Protein AF-A0AAE3UET5-F1 (afdb_monomer_lite)

Foldseek 3Di:
DPLAFAEDALLRVVVPDDFFKKWKKFFCDDPVNVVVLVVLVVLLVVLVVCVVVVHDDDPVSVVSNVVSCCLNPVDQDQADPVRDGNPGMDTLDMGGPVPVLVVLLSVLSNPDQDDFQDDPDDARFGMKMFGHHPVRDTPFMWTARLVRGWIARDDRYTYTDHPSSSVSVLVSCVVSPHPDPDPPVVVVVVVVVVVVVVVVVPDDDD

Sequence (206 aa):
MPSSILYKDAPDYIESLDFDYIETYSFQRGEEYEKNQKLFQTEYDLVKSRKGQGEILTTHDENRFKKLHELLYYKDYLLNDAGQFHPSSKRINFFINGDPVIDKIRLILQTEVVETPRWLCKPEYRDAMVFYDKSGKVISVLNVCLSCEYMATDRFHQIRGDRRTYYLLKKFFIEIGHEVEDPEYFILEEMERMKKSMHMK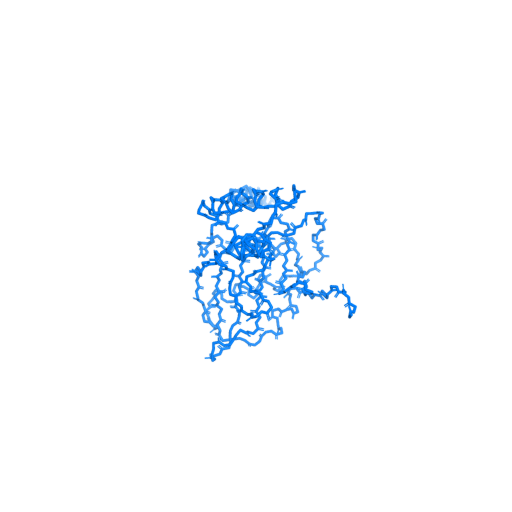NTKPV

Organism: NCBI:txid3048010

Radius of gyration: 21.25 Å; chains: 1; bounding box: 70×45×59 Å

pLDDT: mean 87.33, std 13.75, range [40.5, 98.69]

Structure (mmCIF, N/CA/C/O backbone):
data_AF-A0AAE3UET5-F1
#
_entry.id   AF-A0AAE3UET5-F1
#
loop_
_atom_site.group_PDB
_atom_site.id
_atom_site.type_symbol
_atom_site.label_atom_id
_atom_site.label_alt_id
_atom_site.label_comp_id
_atom_site.label_asym_id
_atom_site.label_entity_id
_atom_site.label_seq_id
_atom_site.pdbx_PDB_ins_code
_atom_site.Cartn_x
_atom_site.Cartn_y
_atom_site.Cartn_z
_atom_site.occupancy
_atom_site.B_iso_or_equiv
_atom_site.auth_seq_id
_atom_site.auth_comp_id
_atom_site.auth_asym_id
_atom_site.auth_atom_id
_atom_site.pdbx_PDB_model_num
ATOM 1 N N . MET A 1 1 ? -2.004 -23.529 -14.526 1.00 40.50 1 MET A N 1
ATOM 2 C CA . MET A 1 1 ? -2.643 -23.515 -13.190 1.00 40.50 1 MET A CA 1
ATOM 3 C C . MET A 1 1 ? -3.820 -22.563 -13.290 1.00 40.50 1 MET A C 1
ATOM 5 O O . MET A 1 1 ? -3.625 -21.539 -13.940 1.00 40.50 1 MET A O 1
ATOM 9 N N . PRO A 1 2 ? -5.024 -22.896 -12.800 1.00 45.44 2 PRO A N 1
ATOM 10 C CA . PRO A 1 2 ? -6.184 -22.048 -13.031 1.00 45.44 2 PRO A CA 1
ATOM 11 C C . PRO A 1 2 ? -5.919 -20.674 -12.414 1.00 45.44 2 PRO A C 1
ATOM 13 O O . PRO A 1 2 ? -5.661 -20.543 -11.224 1.00 45.44 2 PRO A O 1
ATOM 16 N N . SER A 1 3 ? -5.907 -19.664 -13.276 1.00 61.34 3 SER A N 1
ATOM 17 C CA . SER A 1 3 ? -5.642 -18.256 -12.992 1.00 61.34 3 SER A CA 1
ATOM 18 C C . SER A 1 3 ? -6.881 -17.572 -12.409 1.00 61.34 3 SER A C 1
ATOM 20 O O . SER A 1 3 ? -7.279 -16.502 -12.866 1.00 61.34 3 SER A O 1
ATOM 22 N N . SER A 1 4 ? -7.558 -18.238 -11.474 1.00 80.06 4 SER A N 1
ATOM 23 C CA . SER A 1 4 ? -8.758 -17.715 -10.832 1.00 80.06 4 SER A CA 1
ATOM 24 C C . SER A 1 4 ? -8.366 -16.844 -9.650 1.00 80.06 4 SER A C 1
ATOM 26 O O . SER A 1 4 ? -7.632 -17.284 -8.768 1.00 80.06 4 SER A O 1
ATOM 28 N N . ILE A 1 5 ? -8.879 -15.619 -9.638 1.00 83.38 5 ILE A N 1
ATOM 29 C CA . ILE A 1 5 ? -8.772 -14.716 -8.497 1.00 83.38 5 ILE A CA 1
ATOM 30 C C . ILE A 1 5 ? -9.578 -15.308 -7.336 1.00 83.38 5 ILE A C 1
ATOM 32 O O . ILE A 1 5 ? -10.744 -15.668 -7.505 1.00 83.38 5 ILE A O 1
ATOM 36 N N . LEU A 1 6 ? -8.947 -15.402 -6.170 1.00 92.38 6 LEU A N 1
ATOM 37 C CA . LEU A 1 6 ? -9.577 -15.749 -4.907 1.00 92.38 6 LEU A CA 1
ATOM 38 C C . LEU A 1 6 ? -10.020 -14.473 -4.200 1.00 92.38 6 LEU A C 1
ATOM 40 O O . LEU A 1 6 ? -9.293 -13.481 -4.163 1.00 92.38 6 LEU A O 1
ATOM 44 N N . TYR A 1 7 ? -11.222 -14.516 -3.639 1.00 92.50 7 TYR A N 1
ATOM 45 C CA . TYR A 1 7 ? -11.814 -13.402 -2.912 1.00 92.50 7 TYR A CA 1
ATOM 46 C C . TYR A 1 7 ? -12.007 -13.788 -1.455 1.00 92.50 7 TYR A C 1
ATOM 48 O O . TYR A 1 7 ? -12.471 -14.890 -1.161 1.00 92.50 7 TYR A O 1
ATOM 56 N N . LYS A 1 8 ? -11.683 -12.857 -0.564 1.00 95.94 8 LYS A N 1
ATOM 57 C CA . LYS A 1 8 ? -11.943 -12.959 0.868 1.00 95.94 8 LYS A CA 1
ATOM 58 C C . LYS A 1 8 ? -12.509 -11.637 1.368 1.00 95.94 8 LYS A C 1
ATOM 60 O O . LYS A 1 8 ? -12.055 -10.586 0.922 1.00 95.94 8 LYS A O 1
ATOM 65 N N . ASP A 1 9 ? -13.490 -11.665 2.257 1.00 97.50 9 ASP A N 1
ATOM 66 C CA . ASP A 1 9 ? -14.018 -10.428 2.833 1.00 97.50 9 ASP A CA 1
ATOM 67 C C . ASP A 1 9 ? -13.052 -9.878 3.885 1.00 97.50 9 ASP A C 1
ATOM 69 O O . ASP A 1 9 ? -12.321 -10.628 4.534 1.00 97.50 9 ASP A O 1
ATOM 73 N N . ALA A 1 10 ? -12.999 -8.553 4.018 1.00 97.62 10 ALA A N 1
ATOM 74 C CA . ALA A 1 10 ? -12.099 -7.883 4.951 1.00 97.62 10 ALA A CA 1
ATOM 75 C C . ALA A 1 10 ? -12.261 -8.365 6.411 1.00 97.62 10 ALA A C 1
ATOM 77 O O . ALA A 1 10 ? -11.219 -8.582 7.040 1.00 97.62 10 ALA A O 1
ATOM 78 N N . PRO A 1 11 ? -13.487 -8.626 6.927 1.00 98.00 11 PRO A N 1
ATOM 79 C CA . PRO A 1 11 ? -13.668 -9.190 8.265 1.00 98.00 11 PRO A CA 1
ATOM 80 C C . PRO A 1 11 ? -13.012 -10.569 8.406 1.00 98.00 11 PRO A C 1
ATOM 82 O O . PRO A 1 11 ? -12.157 -10.759 9.269 1.00 98.00 11 PRO A O 1
ATOM 85 N N . ASP A 1 12 ? -13.298 -11.493 7.482 1.00 97.81 12 ASP A N 1
ATOM 86 C CA . ASP A 1 12 ? -12.697 -12.833 7.486 1.00 97.81 12 ASP A CA 1
ATOM 87 C C . ASP A 1 12 ? -11.169 -12.770 7.356 1.00 97.81 12 ASP A C 1
ATOM 89 O O . ASP A 1 12 ? -10.434 -13.635 7.847 1.00 97.81 12 ASP A O 1
ATOM 93 N N . TYR A 1 13 ? -10.668 -11.799 6.585 1.00 98.00 13 TYR A N 1
ATOM 94 C CA . TYR A 1 13 ? -9.243 -11.585 6.385 1.00 98.00 13 TYR A CA 1
ATOM 95 C C . TYR A 1 13 ? -8.568 -11.202 7.696 1.00 98.00 13 TYR A C 1
ATOM 97 O O . TYR A 1 13 ? -7.668 -11.924 8.122 1.00 98.00 13 TYR A O 1
ATOM 105 N N . ILE A 1 14 ? -9.014 -10.126 8.349 1.00 97.69 14 ILE A N 1
ATOM 106 C CA . ILE A 1 14 ? -8.352 -9.625 9.557 1.00 97.69 14 ILE A CA 1
ATOM 107 C C . ILE A 1 14 ? -8.478 -10.598 10.733 1.00 97.69 14 ILE A C 1
ATOM 109 O O . ILE A 1 14 ? -7.524 -10.745 11.491 1.00 97.69 14 ILE A O 1
ATOM 113 N N . GLU A 1 15 ? -9.596 -11.321 10.848 1.00 97.19 15 GLU A N 1
ATOM 114 C CA . GLU A 1 15 ? -9.801 -12.328 11.900 1.00 97.19 15 GLU A CA 1
ATOM 115 C C . GLU A 1 15 ? -8.891 -13.550 11.753 1.00 97.19 15 GLU A C 1
ATOM 117 O O . GLU A 1 15 ? -8.571 -14.211 12.737 1.00 97.19 15 GLU A O 1
ATOM 122 N N . SER A 1 16 ? -8.437 -13.845 10.534 1.00 96.88 16 SER A N 1
ATOM 123 C CA . SER A 1 16 ? -7.539 -14.976 10.287 1.00 96.88 16 SER A CA 1
ATOM 124 C C . SER A 1 16 ? -6.063 -14.696 10.570 1.00 96.88 16 SER A C 1
ATOM 126 O O . SER A 1 16 ? -5.253 -15.618 10.484 1.00 96.88 16 SER A O 1
ATOM 128 N N . LEU A 1 17 ? -5.694 -13.441 10.841 1.00 96.62 17 LEU A N 1
ATOM 129 C CA . LEU A 1 17 ? -4.301 -13.062 11.051 1.00 96.62 17 LEU A CA 1
ATOM 130 C C . LEU A 1 17 ? -3.932 -13.152 12.531 1.00 96.62 17 LEU A C 1
ATOM 132 O O . LEU A 1 17 ? -4.518 -12.471 13.369 1.00 96.62 17 LEU A O 1
ATOM 136 N N . ASP A 1 18 ? -2.886 -13.917 12.822 1.00 96.38 18 ASP A N 1
ATOM 137 C CA . ASP A 1 18 ? -2.206 -13.924 14.117 1.00 96.38 18 ASP A CA 1
ATOM 138 C C . ASP A 1 18 ? -0.855 -13.218 13.969 1.00 96.38 18 ASP A C 1
ATOM 140 O O . ASP A 1 18 ? 0.069 -13.790 13.394 1.00 96.38 18 ASP A O 1
ATOM 144 N N . PHE A 1 19 ? -0.774 -11.952 14.396 1.00 97.75 19 PHE A N 1
ATOM 145 C CA . PHE A 1 19 ? 0.385 -11.074 14.203 1.00 97.75 19 PHE A CA 1
ATOM 146 C C . PHE A 1 19 ? 0.793 -10.345 15.487 1.00 97.75 19 PHE A C 1
ATOM 148 O O . PHE A 1 19 ? -0.032 -10.039 16.351 1.00 97.75 19 PHE A O 1
ATOM 155 N N . ASP A 1 20 ? 2.074 -9.999 15.576 1.00 98.44 20 ASP A N 1
ATOM 156 C CA . ASP A 1 20 ? 2.670 -9.314 16.724 1.00 98.44 20 ASP A CA 1
ATOM 157 C C . ASP A 1 20 ? 2.780 -7.800 16.505 1.00 98.44 20 ASP A C 1
ATOM 159 O O . ASP A 1 20 ? 2.663 -7.024 17.454 1.00 98.44 20 ASP A O 1
ATOM 163 N N . TYR A 1 21 ? 2.984 -7.352 15.265 1.00 98.50 21 TYR A N 1
ATOM 164 C CA . TYR A 1 21 ? 3.031 -5.930 14.925 1.00 98.50 21 TYR A CA 1
ATOM 165 C C . TYR A 1 21 ? 2.699 -5.685 13.452 1.00 98.50 21 TYR A C 1
ATOM 167 O O . TYR A 1 21 ? 2.663 -6.610 12.635 1.00 98.50 21 TYR A O 1
ATOM 175 N N . ILE A 1 22 ? 2.468 -4.418 13.113 1.00 98.44 22 ILE A N 1
ATOM 176 C CA . ILE A 1 22 ? 2.303 -3.973 11.733 1.00 98.44 22 ILE A CA 1
ATOM 177 C C . ILE A 1 22 ? 3.247 -2.828 11.395 1.00 98.44 22 ILE A C 1
ATOM 179 O O . ILE A 1 22 ? 3.622 -2.021 12.248 1.00 98.44 22 ILE A O 1
ATOM 183 N N . GLU A 1 23 ? 3.535 -2.701 10.109 1.00 98.69 23 GLU A N 1
ATOM 184 C CA . GLU A 1 23 ? 4.099 -1.494 9.520 1.00 98.69 23 GLU A CA 1
ATOM 185 C C . GLU A 1 23 ? 3.179 -0.977 8.418 1.00 98.69 23 GLU A C 1
ATOM 187 O O . GLU A 1 23 ? 2.526 -1.746 7.712 1.00 98.69 23 GLU A O 1
ATOM 192 N N . THR A 1 24 ? 3.133 0.340 8.258 1.00 98.56 24 THR A N 1
ATOM 193 C CA . THR A 1 24 ? 2.348 1.000 7.210 1.00 98.56 24 THR A CA 1
ATOM 194 C C . THR A 1 24 ? 3.280 1.636 6.193 1.00 98.56 24 THR A C 1
ATOM 196 O O . THR A 1 24 ? 4.330 2.175 6.550 1.00 98.56 24 THR A O 1
ATOM 199 N N . TYR A 1 25 ? 2.918 1.545 4.918 1.00 97.88 25 TYR A N 1
ATOM 200 C CA . TYR A 1 25 ? 3.752 1.983 3.808 1.00 97.88 25 TYR A CA 1
ATOM 201 C C . TYR A 1 25 ? 2.969 2.842 2.831 1.00 97.88 25 TYR A C 1
ATOM 203 O O . TYR A 1 25 ? 1.819 2.547 2.508 1.00 97.88 25 TYR A O 1
ATOM 211 N N . SER A 1 26 ? 3.649 3.856 2.309 1.00 95.44 26 SER A N 1
ATOM 212 C CA . SER A 1 26 ? 3.238 4.600 1.125 1.00 95.44 26 SER A CA 1
ATOM 213 C C . SER A 1 26 ? 4.206 4.288 -0.013 1.00 95.44 26 SER A C 1
ATOM 215 O O . SER A 1 26 ? 5.416 4.195 0.202 1.00 95.44 26 SER A O 1
ATOM 217 N N . PHE A 1 27 ? 3.694 4.080 -1.220 1.00 93.88 27 PHE A N 1
ATOM 218 C CA . PHE A 1 27 ? 4.495 3.782 -2.403 1.00 93.88 27 PHE A CA 1
ATOM 219 C C . PHE A 1 27 ? 3.797 4.292 -3.668 1.00 93.88 27 PHE A C 1
ATOM 221 O O . PHE A 1 27 ? 2.651 4.736 -3.619 1.00 93.88 27 PHE A O 1
ATOM 228 N N . GLN A 1 28 ? 4.519 4.286 -4.792 1.00 90.00 28 GLN A N 1
ATOM 229 C CA . GLN A 1 28 ? 4.026 4.732 -6.097 1.00 90.00 28 GLN A CA 1
ATOM 230 C C . GLN A 1 28 ? 3.400 6.138 -6.094 1.00 90.00 28 GLN A C 1
ATOM 232 O O . GLN A 1 28 ? 2.434 6.396 -6.806 1.00 90.00 28 GLN A O 1
ATOM 237 N N . ARG A 1 29 ? 3.939 7.064 -5.291 1.00 88.25 29 ARG A N 1
ATOM 238 C CA . ARG A 1 29 ? 3.485 8.460 -5.241 1.00 88.25 29 ARG A CA 1
ATOM 239 C C . ARG A 1 29 ? 4.615 9.425 -4.899 1.00 88.25 29 ARG A C 1
ATOM 241 O O . ARG A 1 29 ? 5.684 9.003 -4.457 1.00 88.25 29 ARG A O 1
ATOM 248 N N . GLY A 1 30 ? 4.333 10.712 -5.075 1.00 84.94 30 GLY A N 1
ATOM 249 C CA . GLY A 1 30 ? 5.248 11.807 -4.779 1.00 84.94 30 GLY A CA 1
ATOM 250 C C . GLY A 1 30 ? 6.052 12.257 -5.997 1.00 84.94 30 GLY A C 1
ATOM 251 O O . GLY A 1 30 ? 6.238 11.520 -6.967 1.00 84.94 30 GLY A O 1
ATOM 252 N N . GLU A 1 31 ? 6.555 13.488 -5.927 1.00 86.44 31 GLU A N 1
ATOM 253 C CA . GLU A 1 31 ? 7.227 14.156 -7.047 1.00 86.44 31 GLU A CA 1
ATOM 254 C C . GLU A 1 31 ? 8.456 13.376 -7.544 1.00 86.44 31 GLU A C 1
ATOM 256 O O . GLU A 1 31 ? 8.700 13.283 -8.747 1.00 86.44 31 GLU A O 1
ATOM 261 N N . GLU A 1 32 ? 9.222 12.778 -6.629 1.00 86.12 32 GLU A N 1
ATOM 262 C CA . GLU A 1 32 ? 10.382 11.955 -6.977 1.00 86.12 32 GLU A CA 1
ATOM 263 C C . GLU A 1 32 ? 9.973 10.706 -7.769 1.00 86.12 32 GLU A C 1
ATOM 265 O O . GLU A 1 32 ? 10.578 10.403 -8.800 1.00 86.12 32 GLU A O 1
ATOM 270 N N . TYR A 1 33 ? 8.918 10.011 -7.336 1.00 87.69 33 TYR A N 1
ATOM 271 C CA . TYR A 1 33 ? 8.396 8.848 -8.048 1.00 87.69 33 TYR A CA 1
ATOM 272 C C . TYR A 1 33 ? 7.916 9.228 -9.451 1.00 87.69 33 TYR A C 1
ATOM 274 O O . TYR A 1 33 ? 8.287 8.570 -10.422 1.00 87.69 33 TYR A O 1
ATOM 282 N N . GLU A 1 34 ? 7.155 10.315 -9.582 1.00 87.50 34 GLU A N 1
ATOM 283 C CA . GLU A 1 34 ? 6.652 10.782 -10.877 1.00 87.50 34 GLU A CA 1
ATOM 284 C C . GLU A 1 34 ? 7.773 11.208 -11.830 1.00 87.50 34 GLU A C 1
ATOM 286 O O . GLU A 1 34 ? 7.737 10.882 -13.021 1.00 87.50 34 GLU A O 1
ATOM 291 N N . LYS A 1 35 ? 8.790 11.918 -11.322 1.00 89.00 35 LYS A N 1
ATOM 292 C CA . LYS A 1 35 ? 9.981 12.286 -12.102 1.00 89.00 35 LYS A CA 1
ATOM 293 C C . LYS A 1 35 ? 10.721 11.042 -12.578 1.00 89.00 35 LYS A C 1
ATOM 295 O O . LYS A 1 35 ? 11.023 10.936 -13.766 1.00 89.00 35 LYS A O 1
ATOM 300 N N . ASN A 1 36 ? 10.962 10.090 -11.679 1.00 88.31 36 ASN A N 1
ATOM 301 C CA . ASN A 1 36 ? 11.654 8.848 -12.004 1.00 88.31 36 ASN A CA 1
ATOM 302 C C . ASN A 1 36 ? 10.869 8.012 -13.020 1.00 88.31 36 ASN A C 1
ATOM 304 O O . ASN A 1 36 ? 11.457 7.543 -13.988 1.00 88.31 36 ASN A O 1
ATOM 308 N N . GLN A 1 37 ? 9.546 7.901 -12.875 1.00 88.00 37 GLN A N 1
ATOM 309 C CA . GLN A 1 37 ? 8.684 7.225 -13.848 1.00 88.00 37 GLN A CA 1
ATOM 310 C C . GLN A 1 37 ? 8.790 7.854 -15.242 1.00 88.00 37 GLN A C 1
ATOM 312 O O . GLN A 1 37 ? 9.020 7.146 -16.221 1.00 88.00 37 GLN A O 1
ATOM 317 N N . LYS A 1 38 ? 8.711 9.188 -15.351 1.00 90.06 38 LYS A N 1
ATOM 318 C CA . LYS A 1 38 ? 8.857 9.891 -16.641 1.00 90.06 38 LYS A CA 1
ATOM 319 C C . LYS A 1 38 ? 10.232 9.666 -17.273 1.00 90.06 38 LYS A C 1
ATOM 321 O O . LYS A 1 38 ? 10.321 9.423 -18.478 1.00 90.06 38 LYS A O 1
ATOM 326 N N . LEU A 1 39 ? 11.296 9.725 -16.470 1.00 91.00 39 LEU A N 1
ATOM 327 C CA . LEU A 1 39 ? 12.664 9.471 -16.929 1.00 91.00 39 LEU A CA 1
ATOM 328 C C . LEU A 1 39 ? 12.826 8.030 -17.422 1.00 91.00 39 LEU A C 1
ATOM 330 O O . LEU A 1 39 ? 13.298 7.813 -18.537 1.00 91.00 39 LEU A O 1
ATOM 334 N N . PHE A 1 40 ? 12.377 7.054 -16.631 1.00 91.25 40 PHE A N 1
ATOM 335 C CA . PHE A 1 40 ? 12.455 5.641 -16.990 1.00 91.25 40 PHE A CA 1
ATOM 336 C C . PHE A 1 40 ? 11.634 5.328 -18.240 1.00 91.25 40 PHE A C 1
ATOM 338 O O . PHE A 1 40 ? 12.112 4.589 -19.096 1.00 91.25 40 PHE A O 1
ATOM 345 N N . GLN A 1 41 ? 10.447 5.921 -18.387 1.00 91.62 41 GLN A N 1
ATOM 346 C CA . GLN A 1 41 ? 9.590 5.720 -19.555 1.00 91.62 41 GLN A CA 1
ATOM 347 C C . GLN A 1 41 ? 10.260 6.263 -20.819 1.00 91.62 41 GLN A C 1
ATOM 349 O O . GLN A 1 41 ? 10.333 5.567 -21.828 1.00 91.62 41 GLN A O 1
ATOM 354 N N . THR A 1 42 ? 10.832 7.467 -20.734 1.00 93.44 42 THR A N 1
ATOM 355 C CA . THR A 1 42 ? 11.558 8.094 -21.847 1.00 93.44 42 THR A CA 1
ATOM 356 C C . THR A 1 42 ? 12.738 7.232 -22.298 1.00 93.44 42 THR A C 1
ATOM 358 O O . THR A 1 42 ? 12.910 6.974 -23.490 1.00 93.44 42 THR A O 1
ATOM 361 N N . GLU A 1 43 ? 13.542 6.750 -21.348 1.00 93.94 43 GLU A N 1
ATOM 362 C CA . GLU A 1 43 ? 14.686 5.883 -21.640 1.00 93.94 43 GLU A CA 1
ATOM 363 C C . GLU A 1 43 ? 14.235 4.536 -22.229 1.00 93.94 43 GLU A C 1
ATOM 365 O O . GLU A 1 43 ? 14.809 4.049 -23.205 1.00 93.94 43 GLU A O 1
ATOM 370 N N . TYR A 1 44 ? 13.167 3.951 -21.681 1.00 93.31 44 TYR A N 1
ATOM 371 C CA . TYR A 1 44 ? 12.607 2.690 -22.155 1.00 93.31 44 TYR A CA 1
ATOM 372 C C . TYR A 1 44 ? 12.108 2.792 -23.596 1.00 93.31 44 TYR A C 1
ATOM 374 O O . TYR A 1 44 ? 12.430 1.929 -24.415 1.00 93.31 44 TYR A O 1
ATOM 382 N N . ASP A 1 45 ? 11.369 3.851 -23.926 1.00 93.81 45 ASP A N 1
ATOM 383 C CA . ASP A 1 45 ? 10.825 4.063 -25.266 1.00 93.81 45 ASP A CA 1
ATOM 384 C C . ASP A 1 45 ? 11.929 4.299 -26.302 1.00 93.81 45 ASP A C 1
ATOM 386 O O . ASP A 1 45 ? 11.842 3.781 -27.419 1.00 93.81 45 ASP A O 1
ATOM 390 N N . LEU A 1 46 ? 13.012 4.987 -25.922 1.00 93.31 46 LEU A N 1
ATOM 391 C CA . LEU A 1 46 ? 14.189 5.151 -26.775 1.00 93.31 46 LEU A CA 1
ATOM 392 C C . LEU A 1 46 ? 14.826 3.796 -27.116 1.00 93.31 46 LEU A C 1
ATOM 394 O O . LEU A 1 46 ? 15.033 3.485 -28.292 1.00 93.31 46 LEU A O 1
ATOM 398 N N . VAL A 1 47 ? 15.108 2.967 -26.106 1.00 91.94 47 VAL A N 1
ATOM 399 C CA . VAL A 1 47 ? 15.738 1.653 -26.318 1.00 91.94 47 VAL A CA 1
ATOM 400 C C . VAL A 1 47 ? 14.792 0.695 -27.056 1.00 91.94 47 VAL A C 1
ATOM 402 O O . VAL A 1 47 ? 15.222 -0.053 -27.938 1.00 91.94 47 VAL A O 1
ATOM 405 N N . LYS A 1 48 ? 13.485 0.757 -26.772 1.00 93.19 48 LYS A N 1
ATOM 406 C CA . LYS A 1 48 ? 12.450 -0.008 -27.482 1.00 93.19 48 LYS A CA 1
ATOM 407 C C . LYS A 1 48 ? 12.371 0.369 -28.962 1.00 93.19 48 LYS A C 1
ATOM 409 O O . LYS A 1 48 ? 12.257 -0.523 -29.800 1.00 93.19 48 LYS A O 1
ATOM 414 N N . SER A 1 49 ? 12.441 1.663 -29.280 1.00 93.00 49 SER A N 1
ATOM 415 C CA . SER A 1 49 ? 12.417 2.171 -30.656 1.00 93.00 49 SER A CA 1
ATOM 416 C C . SER A 1 49 ? 13.628 1.685 -31.454 1.00 93.00 49 SER A C 1
ATOM 418 O O . SER A 1 49 ? 13.455 1.083 -32.513 1.00 93.00 49 SER A O 1
ATOM 420 N N . ARG A 1 50 ? 14.840 1.825 -30.895 1.00 91.81 50 ARG A N 1
ATOM 421 C CA . ARG A 1 50 ? 16.094 1.311 -31.482 1.00 91.81 50 ARG A CA 1
ATOM 422 C C . ARG A 1 50 ? 15.998 -0.179 -31.817 1.00 91.81 50 ARG A C 1
ATOM 424 O O . ARG A 1 50 ? 16.247 -0.594 -32.947 1.00 91.81 50 ARG A O 1
ATOM 431 N N . LYS A 1 51 ? 15.518 -0.983 -30.861 1.00 90.00 51 LYS A N 1
ATOM 432 C CA . LYS A 1 51 ? 15.284 -2.420 -31.065 1.00 90.00 51 LYS A CA 1
ATOM 433 C C . LYS A 1 51 ? 14.256 -2.698 -32.170 1.00 90.00 51 LYS A C 1
ATOM 435 O O . LYS A 1 51 ? 14.447 -3.612 -32.967 1.00 90.00 51 LYS A O 1
ATOM 440 N N . GLY A 1 52 ? 13.175 -1.918 -32.232 1.00 90.12 52 GLY A N 1
ATOM 441 C CA . GLY A 1 52 ? 12.142 -2.027 -33.270 1.00 90.12 52 GLY A CA 1
ATOM 442 C C . GLY A 1 52 ? 12.633 -1.668 -34.677 1.00 90.12 52 GLY A C 1
ATOM 443 O O . GLY A 1 52 ? 12.111 -2.192 -35.655 1.00 90.12 52 GLY A O 1
ATOM 444 N N . GLN A 1 53 ? 13.666 -0.829 -34.777 1.00 93.25 53 GLN A N 1
ATOM 445 C CA . GLN A 1 53 ? 14.342 -0.474 -36.028 1.00 93.25 53 GLN A CA 1
ATOM 446 C C . GLN A 1 53 ? 15.404 -1.504 -36.459 1.00 93.25 53 GLN A C 1
ATOM 448 O O . GLN A 1 53 ? 16.054 -1.320 -37.485 1.00 93.25 53 GLN A O 1
ATOM 453 N N . GLY A 1 54 ? 15.571 -2.599 -35.708 1.00 86.94 54 GLY A N 1
ATOM 454 C CA . GLY A 1 54 ? 16.532 -3.660 -36.016 1.00 86.94 54 GLY A CA 1
ATOM 455 C C . GLY A 1 54 ? 17.959 -3.376 -35.545 1.00 86.94 54 GLY A C 1
ATOM 456 O O . GLY A 1 54 ? 18.881 -4.074 -35.963 1.00 86.94 54 GLY A O 1
ATOM 457 N N . GLU A 1 55 ? 18.163 -2.375 -34.683 1.00 91.56 55 GLU A N 1
ATOM 458 C CA . GLU A 1 55 ? 19.475 -2.094 -34.101 1.00 91.56 55 GLU A CA 1
ATOM 459 C C . GLU A 1 55 ? 19.898 -3.210 -33.128 1.00 91.56 55 GLU A C 1
ATOM 461 O O . GLU A 1 55 ? 19.120 -3.638 -32.269 1.00 91.56 55 GLU A O 1
ATOM 466 N N . ILE A 1 56 ? 21.148 -3.672 -33.243 1.00 91.25 56 ILE A N 1
ATOM 467 C CA . ILE A 1 56 ? 21.737 -4.631 -32.301 1.00 91.25 56 ILE A CA 1
ATOM 468 C C . ILE A 1 56 ? 22.136 -3.870 -31.038 1.00 91.25 56 ILE A C 1
ATOM 470 O O . ILE A 1 56 ? 23.037 -3.032 -31.059 1.00 91.25 56 ILE A O 1
ATOM 474 N N . LEU A 1 57 ? 21.463 -4.172 -29.931 1.00 89.31 57 LEU A N 1
ATOM 475 C CA . LEU A 1 57 ? 21.756 -3.567 -28.639 1.00 89.31 57 LEU A CA 1
ATOM 476 C C . LEU A 1 57 ? 23.047 -4.138 -28.043 1.00 89.31 57 LEU A C 1
ATOM 478 O O . LEU A 1 57 ? 23.369 -5.314 -28.210 1.00 89.31 57 LEU A O 1
ATOM 482 N N . THR A 1 58 ? 23.774 -3.305 -27.300 1.00 92.25 58 THR A N 1
ATOM 483 C CA . THR A 1 58 ? 24.874 -3.793 -26.461 1.00 92.25 58 THR A CA 1
ATOM 484 C C . THR A 1 58 ? 24.317 -4.584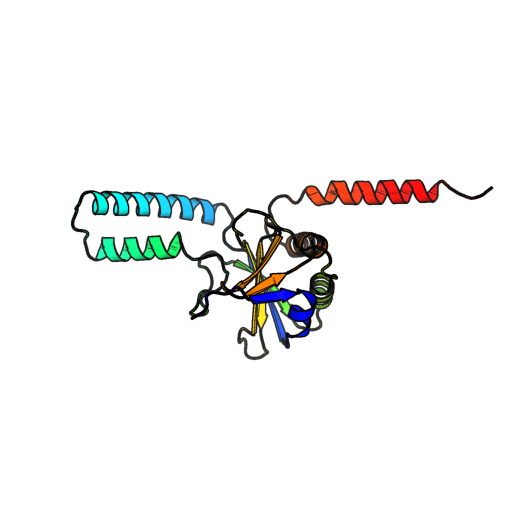 -25.275 1.00 92.25 58 THR A C 1
ATOM 486 O O . THR A 1 58 ? 23.198 -4.338 -24.830 1.00 92.25 58 THR A O 1
ATOM 489 N N . THR A 1 59 ? 25.116 -5.473 -24.679 1.00 92.31 59 THR A N 1
ATOM 490 C CA . THR A 1 59 ? 24.727 -6.190 -23.447 1.00 92.31 59 THR A CA 1
ATOM 491 C C . THR A 1 59 ? 24.337 -5.234 -22.313 1.00 92.31 59 THR A C 1
ATOM 493 O O . THR A 1 59 ? 23.446 -5.531 -21.518 1.00 92.31 59 THR A O 1
ATOM 496 N N . HIS A 1 60 ? 24.983 -4.066 -22.238 1.00 90.88 60 HIS A N 1
ATOM 497 C CA . HIS A 1 60 ? 24.614 -3.021 -21.288 1.00 90.88 60 HIS A CA 1
ATOM 498 C C . HIS A 1 60 ? 23.196 -2.497 -21.555 1.00 90.88 60 HIS A C 1
ATOM 500 O O . HIS A 1 60 ? 22.379 -2.461 -20.636 1.00 90.88 60 HIS A O 1
ATOM 506 N N . ASP A 1 61 ? 22.886 -2.154 -22.807 1.00 90.06 61 ASP A N 1
ATOM 507 C CA . ASP A 1 61 ? 21.571 -1.641 -23.204 1.00 90.06 61 ASP A CA 1
ATOM 508 C C . ASP A 1 61 ? 20.473 -2.695 -23.026 1.00 90.06 61 ASP A C 1
ATOM 510 O O . ASP A 1 61 ? 19.378 -2.364 -22.581 1.00 90.06 61 ASP A O 1
ATOM 514 N N . GLU A 1 62 ? 20.755 -3.972 -23.293 1.00 91.44 62 GLU A N 1
ATOM 515 C CA . GLU A 1 62 ? 19.813 -5.069 -23.042 1.00 91.44 62 GLU A CA 1
ATOM 516 C C . GLU A 1 62 ? 19.497 -5.227 -21.552 1.00 91.44 62 GLU A C 1
ATOM 518 O O . GLU A 1 62 ? 18.327 -5.317 -21.161 1.00 91.44 62 GLU A O 1
ATOM 523 N N . ASN A 1 63 ? 20.529 -5.216 -20.705 1.00 92.94 63 ASN A N 1
ATOM 524 C CA . ASN A 1 63 ? 20.362 -5.290 -19.256 1.00 92.94 63 ASN A CA 1
ATOM 525 C C . ASN A 1 63 ? 19.609 -4.069 -18.723 1.00 92.94 63 ASN A C 1
ATOM 527 O O . ASN A 1 63 ? 18.706 -4.209 -17.894 1.00 92.94 63 ASN A O 1
ATOM 531 N N . ARG A 1 64 ? 19.936 -2.873 -19.226 1.00 91.94 64 ARG A N 1
ATOM 532 C CA . ARG A 1 64 ? 19.244 -1.641 -18.856 1.00 91.94 64 ARG A CA 1
ATOM 533 C C . ARG A 1 64 ? 17.789 -1.667 -19.309 1.00 91.94 64 ARG A C 1
ATOM 535 O O . ARG A 1 64 ? 16.917 -1.352 -18.508 1.00 91.94 64 ARG A O 1
ATOM 542 N N . PHE A 1 65 ? 17.509 -2.125 -20.526 1.00 91.38 65 PHE A N 1
ATOM 543 C CA . PHE A 1 65 ? 16.153 -2.278 -21.050 1.00 91.38 65 PHE A CA 1
ATOM 544 C C . PHE A 1 65 ? 15.314 -3.234 -20.206 1.00 91.38 65 PHE A C 1
ATOM 546 O O . PHE A 1 65 ? 14.180 -2.914 -19.849 1.00 91.38 65 PHE A O 1
ATOM 553 N N . LYS A 1 66 ? 15.885 -4.384 -19.827 1.00 89.94 66 LYS A N 1
ATOM 554 C CA . LYS A 1 66 ? 15.241 -5.328 -18.909 1.00 89.94 66 LYS A CA 1
ATOM 555 C C . LYS A 1 66 ? 14.963 -4.671 -17.558 1.00 89.94 66 LYS A C 1
ATOM 557 O O . LYS A 1 66 ? 13.853 -4.790 -17.048 1.00 89.94 66 LYS A O 1
ATOM 562 N N . LYS A 1 67 ? 15.927 -3.929 -17.007 1.00 88.25 67 LYS A N 1
ATOM 563 C CA . LYS A 1 67 ? 15.754 -3.250 -15.720 1.00 88.25 67 LYS A CA 1
ATOM 564 C C . LYS A 1 67 ? 14.691 -2.152 -15.771 1.00 88.25 67 LYS A C 1
ATOM 566 O O . LYS A 1 67 ? 13.895 -2.041 -14.847 1.00 88.25 67 LYS A O 1
ATOM 571 N N . LEU A 1 68 ? 14.659 -1.358 -16.838 1.00 88.56 68 LEU A N 1
ATOM 572 C CA . LEU A 1 68 ? 13.628 -0.346 -17.068 1.00 88.56 68 LEU A CA 1
ATOM 573 C C . LEU A 1 68 ? 12.250 -0.988 -17.198 1.00 88.56 68 LEU A C 1
ATOM 575 O O . LEU A 1 68 ? 11.305 -0.510 -16.584 1.00 88.56 68 LEU A O 1
ATOM 579 N N . HIS A 1 69 ? 12.148 -2.107 -17.922 1.00 85.88 69 HIS A N 1
ATOM 580 C CA . HIS A 1 69 ? 10.913 -2.881 -17.979 1.00 85.88 69 HIS A CA 1
ATOM 581 C C . HIS A 1 69 ? 10.480 -3.326 -16.576 1.00 85.88 69 HIS A C 1
ATOM 583 O O . HIS A 1 69 ? 9.337 -3.131 -16.184 1.00 85.88 69 HIS A O 1
ATOM 589 N N . GLU A 1 70 ? 11.400 -3.870 -15.781 1.00 81.94 70 GLU A N 1
ATOM 590 C CA . GLU A 1 70 ? 11.103 -4.266 -14.405 1.00 81.94 70 GLU A CA 1
ATOM 591 C C . GLU A 1 70 ? 10.677 -3.094 -13.521 1.00 81.94 70 GLU A C 1
ATOM 593 O O . GLU A 1 70 ? 9.851 -3.316 -12.656 1.00 81.94 70 GLU A O 1
ATOM 598 N N . LEU A 1 71 ? 11.216 -1.884 -13.704 1.00 81.69 71 LEU A N 1
ATOM 599 C CA . LEU A 1 71 ? 10.885 -0.704 -12.891 1.00 81.69 71 LEU A CA 1
ATOM 600 C C . LEU A 1 71 ? 9.560 -0.050 -13.306 1.00 81.69 71 LEU A C 1
ATOM 602 O O . LEU A 1 71 ? 8.773 0.334 -12.446 1.00 81.69 71 LEU A O 1
ATOM 606 N N . LEU A 1 72 ? 9.309 0.064 -14.611 1.00 78.19 72 LEU A N 1
ATOM 607 C CA . LEU A 1 72 ? 8.081 0.643 -15.166 1.00 78.19 72 LEU A CA 1
ATOM 608 C C . LEU A 1 72 ? 6.882 -0.282 -14.988 1.00 78.19 72 LEU A C 1
ATOM 610 O O . LEU A 1 72 ? 5.764 0.166 -14.752 1.00 78.19 72 LEU A O 1
ATOM 614 N N . TYR A 1 73 ? 7.127 -1.584 -15.101 1.00 69.81 73 TYR A N 1
ATOM 615 C CA . TYR A 1 73 ? 6.109 -2.616 -14.991 1.00 69.81 73 TYR A CA 1
ATOM 616 C C . TYR A 1 73 ? 6.293 -3.449 -13.718 1.00 69.81 73 TYR A C 1
ATOM 618 O O . TYR A 1 73 ? 5.790 -4.576 -13.662 1.00 69.81 73 TYR A O 1
ATOM 626 N N . TYR A 1 74 ? 6.990 -2.912 -12.698 1.00 65.12 74 TYR A N 1
ATOM 627 C CA . TYR A 1 74 ? 7.017 -3.492 -11.353 1.00 65.12 74 TYR A CA 1
ATOM 628 C C . TYR A 1 74 ? 5.576 -3.497 -10.860 1.00 65.12 74 TYR A C 1
ATOM 630 O O . TYR A 1 74 ? 5.001 -2.457 -10.540 1.00 65.12 74 TYR A O 1
ATOM 638 N N . LYS A 1 75 ? 4.947 -4.668 -10.936 1.00 64.69 75 LYS A N 1
ATOM 639 C CA . LYS A 1 75 ? 3.499 -4.772 -10.820 1.00 64.69 75 LYS A CA 1
ATOM 640 C C . LYS A 1 75 ? 3.054 -4.420 -9.416 1.00 64.69 75 LYS A C 1
ATOM 642 O O . LYS A 1 75 ? 3.311 -5.196 -8.505 1.00 64.69 75 LYS A O 1
ATOM 647 N N . ASP A 1 76 ? 2.321 -3.312 -9.350 1.00 77.88 76 ASP A N 1
ATOM 648 C CA . ASP A 1 76 ? 1.086 -3.047 -8.606 1.00 77.88 76 ASP A CA 1
ATOM 649 C C . ASP A 1 76 ? 1.085 -3.268 -7.074 1.00 77.88 76 ASP A C 1
ATOM 651 O O . ASP A 1 76 ? 0.210 -2.741 -6.412 1.00 77.88 76 ASP A O 1
ATOM 655 N N . TYR A 1 77 ? 2.033 -3.981 -6.470 1.00 91.81 77 TYR A N 1
ATOM 656 C CA . TYR A 1 77 ? 2.006 -4.393 -5.064 1.00 91.81 77 TYR A CA 1
ATOM 657 C C . TYR A 1 77 ? 3.268 -3.947 -4.324 1.00 91.81 77 TYR A C 1
ATOM 659 O O . TYR A 1 77 ? 4.326 -3.730 -4.921 1.00 91.81 77 TYR A O 1
ATOM 667 N N . LEU A 1 78 ? 3.166 -3.855 -2.997 1.00 95.00 78 LEU A N 1
ATOM 668 C CA . LEU A 1 78 ? 4.279 -3.488 -2.131 1.00 95.00 78 LEU A CA 1
ATOM 669 C C . LEU A 1 78 ? 5.405 -4.526 -2.168 1.00 95.00 78 LEU A C 1
ATOM 671 O O . LEU A 1 78 ? 6.565 -4.133 -2.161 1.00 95.00 78 LEU A O 1
ATOM 675 N N . LEU A 1 79 ? 5.086 -5.824 -2.202 1.00 93.06 79 LEU A N 1
ATOM 676 C CA . LEU A 1 79 ? 6.072 -6.904 -2.292 1.00 93.06 79 LEU A CA 1
ATOM 677 C C . LEU A 1 79 ? 5.957 -7.633 -3.634 1.00 93.06 79 LEU A C 1
ATOM 679 O O . LEU A 1 79 ? 4.854 -7.853 -4.131 1.00 93.06 79 LEU A O 1
ATOM 683 N N . ASN A 1 80 ? 7.093 -8.037 -4.204 1.00 87.88 80 ASN A N 1
ATOM 684 C CA . ASN A 1 80 ? 7.115 -8.960 -5.342 1.00 87.88 80 ASN A CA 1
ATOM 685 C C . ASN A 1 80 ? 7.094 -10.434 -4.899 1.00 87.88 80 ASN A C 1
ATOM 687 O O . ASN A 1 80 ? 7.161 -10.746 -3.712 1.00 87.88 80 ASN A O 1
ATOM 691 N N . ASP A 1 81 ? 7.085 -11.347 -5.875 1.00 84.75 81 ASP A N 1
ATOM 692 C CA . ASP A 1 81 ? 7.082 -12.801 -5.648 1.00 84.75 81 ASP A CA 1
ATOM 693 C C . ASP A 1 81 ? 8.327 -13.308 -4.879 1.00 84.75 81 ASP A C 1
ATOM 695 O O . ASP A 1 81 ? 8.312 -14.407 -4.331 1.00 84.75 81 ASP A O 1
ATOM 699 N N . ALA A 1 82 ? 9.405 -12.516 -4.819 1.00 87.62 82 ALA A N 1
ATOM 700 C CA . ALA A 1 82 ? 10.610 -12.803 -4.037 1.00 87.62 82 ALA A CA 1
ATOM 701 C C . ALA A 1 82 ? 10.585 -12.172 -2.627 1.00 87.62 82 ALA A C 1
ATOM 703 O O . ALA A 1 82 ? 11.580 -12.248 -1.907 1.00 87.62 82 ALA A O 1
ATOM 704 N N . GLY A 1 83 ? 9.482 -11.525 -2.234 1.00 89.50 83 GLY A N 1
ATOM 705 C CA . GLY A 1 83 ? 9.333 -10.829 -0.953 1.00 89.50 83 GLY A CA 1
ATOM 706 C C . GLY A 1 83 ? 10.082 -9.496 -0.871 1.00 89.50 83 GLY A C 1
ATOM 707 O O . GLY A 1 83 ? 10.275 -8.967 0.220 1.00 89.50 83 GLY A O 1
ATOM 708 N N . GLN A 1 84 ? 10.533 -8.948 -2.001 1.00 90.75 84 GLN A N 1
ATOM 709 C CA . GLN A 1 84 ? 11.258 -7.679 -2.033 1.00 90.75 84 GLN A CA 1
ATOM 710 C C . GLN A 1 84 ? 10.287 -6.505 -2.121 1.00 90.75 84 GLN A C 1
ATOM 712 O O . GLN A 1 84 ? 9.339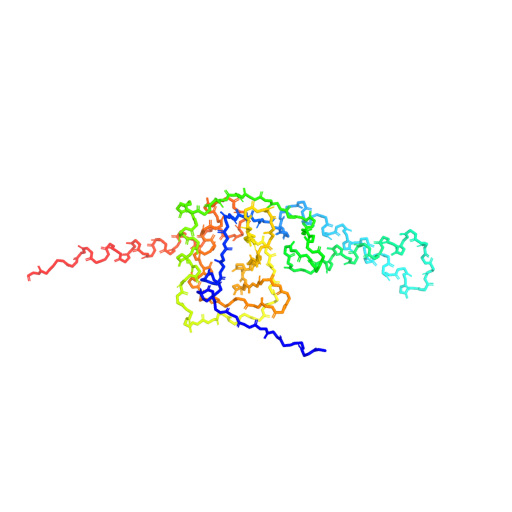 -6.524 -2.913 1.00 90.75 84 GLN A O 1
ATOM 717 N N . PHE A 1 85 ? 10.573 -5.464 -1.343 1.00 93.12 85 PHE A N 1
ATOM 718 C CA . PHE A 1 85 ? 9.794 -4.234 -1.326 1.00 93.12 85 PHE A CA 1
ATOM 719 C C . PHE A 1 85 ? 9.882 -3.462 -2.642 1.00 93.12 85 PHE A C 1
ATOM 721 O O . PHE A 1 85 ? 10.916 -3.440 -3.315 1.00 93.12 85 PHE A O 1
ATOM 728 N N . HIS A 1 86 ? 8.783 -2.792 -2.979 1.00 91.81 86 HIS A N 1
ATOM 729 C CA . HIS A 1 86 ? 8.700 -1.873 -4.096 1.00 91.81 86 HIS A CA 1
ATOM 730 C C . HIS A 1 86 ? 9.785 -0.793 -3.938 1.00 91.81 86 HIS A C 1
ATOM 732 O O . HIS A 1 86 ? 9.878 -0.190 -2.869 1.00 91.81 86 HIS A O 1
ATOM 738 N N . PRO A 1 87 ? 10.581 -0.476 -4.977 1.00 87.38 87 PRO A N 1
ATOM 739 C CA . PRO A 1 87 ? 11.712 0.449 -4.844 1.00 87.38 87 PRO A CA 1
ATOM 740 C C . PRO A 1 87 ? 11.348 1.846 -4.325 1.00 87.38 87 PRO A C 1
ATOM 742 O O . PRO A 1 87 ? 12.173 2.520 -3.722 1.00 87.38 87 PRO A O 1
ATOM 745 N N . SER A 1 88 ? 10.110 2.282 -4.561 1.00 90.50 88 SER A N 1
ATOM 746 C CA . SER A 1 88 ? 9.593 3.571 -4.087 1.00 90.50 88 SER A CA 1
ATOM 747 C C . SER A 1 88 ? 8.915 3.503 -2.710 1.00 90.50 88 SER A C 1
ATOM 749 O O . SER A 1 88 ? 8.227 4.452 -2.340 1.00 90.50 88 SER A O 1
ATOM 751 N N . SER A 1 89 ? 8.943 2.362 -2.018 1.00 93.75 89 SER A N 1
ATOM 752 C CA . SER A 1 89 ? 8.205 2.207 -0.766 1.00 93.75 89 SER A CA 1
ATOM 753 C C . SER A 1 89 ? 8.857 2.997 0.358 1.00 93.75 89 SER A C 1
ATOM 755 O O . SER A 1 89 ? 10.063 2.895 0.580 1.00 93.75 89 SER A O 1
ATOM 757 N N . LYS A 1 90 ? 8.038 3.721 1.113 1.00 95.44 90 LYS A N 1
ATOM 758 C CA . LYS A 1 90 ? 8.427 4.457 2.310 1.00 95.44 90 LYS A CA 1
ATOM 759 C C . LYS A 1 90 ? 7.592 3.955 3.477 1.00 95.44 90 LYS A C 1
ATOM 761 O O . LYS A 1 90 ? 6.364 4.041 3.440 1.00 95.44 90 LYS A O 1
ATOM 766 N N . ARG A 1 91 ? 8.255 3.441 4.514 1.00 97.69 91 ARG A N 1
ATOM 767 C CA . ARG A 1 91 ? 7.591 3.116 5.780 1.00 97.69 91 ARG A CA 1
ATOM 768 C C . ARG A 1 91 ? 7.150 4.414 6.449 1.00 97.69 91 ARG A C 1
ATOM 770 O O . ARG A 1 91 ? 7.967 5.323 6.596 1.00 97.69 91 ARG A O 1
ATOM 777 N N . ILE A 1 92 ? 5.887 4.485 6.849 1.00 97.88 92 ILE A N 1
ATOM 778 C CA . ILE A 1 92 ? 5.301 5.656 7.505 1.00 97.88 92 ILE A CA 1
ATOM 779 C C . ILE A 1 92 ? 5.247 5.431 9.015 1.00 97.88 92 ILE A C 1
ATOM 781 O O . ILE A 1 92 ? 5.849 6.202 9.754 1.00 97.88 92 ILE A O 1
ATOM 785 N N . ASN A 1 93 ? 4.626 4.338 9.472 1.00 98.25 93 ASN A N 1
ATOM 786 C CA . ASN A 1 93 ? 4.536 4.008 10.900 1.00 98.25 93 ASN A CA 1
ATOM 787 C C . ASN A 1 93 ? 4.768 2.529 11.200 1.00 98.25 93 ASN A C 1
ATOM 789 O O . ASN A 1 93 ? 4.749 1.679 10.308 1.00 98.25 93 ASN A O 1
ATOM 793 N N . PHE A 1 94 ? 4.920 2.256 12.494 1.00 98.12 94 PHE A N 1
ATOM 794 C CA . PHE A 1 94 ? 5.039 0.944 13.113 1.00 98.12 94 PHE A CA 1
ATOM 795 C C . PHE A 1 94 ? 4.137 0.911 14.354 1.00 98.12 94 PHE A C 1
ATOM 797 O O . PHE A 1 94 ? 4.194 1.839 15.161 1.00 98.12 94 PHE A O 1
ATOM 804 N N . PHE A 1 95 ? 3.337 -0.144 14.513 1.00 98.06 95 PHE A N 1
ATOM 805 C CA . PHE A 1 95 ? 2.432 -0.315 15.656 1.00 98.06 95 PHE A CA 1
ATOM 806 C C . PHE A 1 95 ? 2.486 -1.754 16.170 1.00 98.06 95 PHE A C 1
ATOM 808 O O . PHE A 1 95 ? 2.422 -2.699 15.385 1.00 98.06 95 PHE A O 1
ATOM 815 N N . ILE A 1 96 ? 2.578 -1.923 17.488 1.00 97.12 96 ILE A N 1
ATOM 816 C CA . ILE A 1 96 ? 2.617 -3.239 18.144 1.00 97.12 96 ILE A CA 1
ATOM 817 C C . ILE A 1 96 ? 1.185 -3.690 18.449 1.00 97.12 96 ILE A C 1
ATOM 819 O O . ILE A 1 96 ? 0.316 -2.867 18.735 1.00 97.12 96 ILE A O 1
ATOM 823 N N . ASN A 1 97 ? 0.920 -4.995 18.405 1.00 90.38 97 ASN A N 1
ATOM 824 C CA . ASN A 1 97 ? -0.365 -5.554 18.816 1.00 90.38 97 ASN A CA 1
ATOM 825 C C . ASN A 1 97 ? -0.691 -5.155 20.273 1.00 90.38 97 ASN A C 1
ATOM 827 O O . ASN A 1 97 ? 0.151 -5.261 21.165 1.00 90.38 97 ASN A O 1
ATOM 831 N N . GLY A 1 98 ? -1.909 -4.658 20.497 1.00 90.38 98 GLY A N 1
ATOM 832 C CA . GLY A 1 98 ? -2.339 -4.028 21.752 1.00 90.38 98 GLY A CA 1
ATOM 833 C C . GLY A 1 98 ? -2.286 -2.494 21.750 1.00 90.38 98 GLY A C 1
ATOM 834 O O . GLY A 1 98 ? -2.836 -1.874 22.657 1.00 90.38 98 GLY A O 1
ATOM 835 N N . ASP A 1 99 ? -1.677 -1.867 20.738 1.00 94.94 99 ASP A N 1
ATOM 836 C CA . ASP A 1 99 ? -1.827 -0.428 20.502 1.00 94.94 99 ASP A CA 1
ATOM 837 C C . ASP A 1 99 ? -3.290 -0.112 20.105 1.00 94.94 99 ASP A C 1
ATOM 839 O O . ASP A 1 99 ? -3.833 -0.800 19.232 1.00 94.94 99 ASP A O 1
ATOM 843 N N . PRO A 1 100 ? -3.941 0.925 20.675 1.00 96.25 100 PRO A N 1
ATOM 844 C CA . PRO A 1 100 ? -5.289 1.349 20.277 1.00 96.25 100 PRO A CA 1
ATOM 845 C C . PRO A 1 100 ? -5.469 1.580 18.766 1.00 96.25 100 PRO A C 1
ATOM 847 O O . PRO A 1 100 ? -6.573 1.447 18.233 1.00 96.25 100 PRO A O 1
ATOM 850 N N . VAL A 1 101 ? -4.391 1.915 18.052 1.00 95.88 101 VAL A N 1
ATOM 851 C CA . VAL A 1 101 ? -4.377 2.041 16.590 1.00 95.88 101 VAL A CA 1
ATOM 852 C C . VAL A 1 101 ? -4.688 0.701 15.911 1.00 95.88 101 VAL A C 1
ATOM 854 O O . VAL A 1 101 ? -5.419 0.677 14.919 1.00 95.88 101 VAL A O 1
ATOM 857 N N . ILE A 1 102 ? -4.209 -0.423 16.453 1.00 96.69 102 ILE A N 1
ATOM 858 C CA . ILE A 1 102 ? -4.511 -1.765 15.934 1.00 96.69 102 ILE A CA 1
ATOM 859 C C . ILE A 1 102 ? -5.995 -2.087 16.096 1.00 96.69 102 ILE A C 1
ATOM 861 O O . ILE A 1 102 ? -6.610 -2.606 15.163 1.00 96.69 102 ILE A O 1
ATOM 865 N N . ASP A 1 103 ? -6.594 -1.734 17.234 1.00 96.25 103 ASP A N 1
ATOM 866 C CA . ASP A 1 103 ? -8.028 -1.937 17.457 1.00 96.25 103 ASP A CA 1
ATOM 867 C C . ASP A 1 103 ? -8.864 -1.112 16.474 1.00 96.25 103 ASP A C 1
ATOM 869 O O . ASP A 1 103 ? -9.859 -1.602 15.934 1.00 96.25 103 ASP A O 1
ATOM 873 N N . LYS A 1 104 ? -8.417 0.109 16.153 1.00 97.56 104 LYS A N 1
ATOM 874 C CA . LYS A 1 104 ? -9.033 0.924 15.100 1.00 97.56 104 LYS A CA 1
ATOM 875 C C . LYS A 1 104 ? -8.950 0.238 13.734 1.00 97.56 104 LYS A C 1
ATOM 877 O O . LYS A 1 104 ? -9.958 0.187 13.036 1.00 97.56 104 LYS A O 1
ATOM 882 N N . ILE A 1 105 ? -7.799 -0.317 13.350 1.00 97.44 105 ILE A N 1
ATOM 883 C CA . ILE A 1 105 ? -7.648 -1.044 12.075 1.00 97.44 105 ILE A CA 1
ATOM 884 C C . ILE A 1 105 ? -8.560 -2.270 12.032 1.00 97.44 105 ILE A C 1
ATOM 886 O O . ILE A 1 105 ? -9.251 -2.473 11.033 1.00 97.44 105 ILE A O 1
ATOM 890 N N . ARG A 1 106 ? -8.599 -3.060 13.114 1.00 97.62 106 ARG A N 1
ATOM 891 C CA . ARG A 1 106 ? -9.494 -4.221 13.231 1.00 97.62 106 ARG A CA 1
ATOM 892 C C . ARG A 1 106 ? -10.944 -3.805 13.035 1.00 97.62 106 ARG A C 1
ATOM 894 O O . ARG A 1 106 ? -11.604 -4.360 12.168 1.00 97.62 106 ARG A O 1
ATOM 901 N N . LEU A 1 107 ? -11.395 -2.766 13.738 1.00 97.69 107 LEU A N 1
ATOM 902 C CA . LEU A 1 107 ? -12.756 -2.249 13.608 1.00 97.69 107 LEU A CA 1
ATOM 903 C C . LEU A 1 107 ? -13.081 -1.806 12.173 1.00 97.69 107 LEU A C 1
ATOM 905 O O . LEU A 1 107 ? -14.176 -2.062 11.679 1.00 97.69 107 LEU A O 1
ATOM 909 N N . ILE A 1 108 ? -12.138 -1.148 11.492 1.00 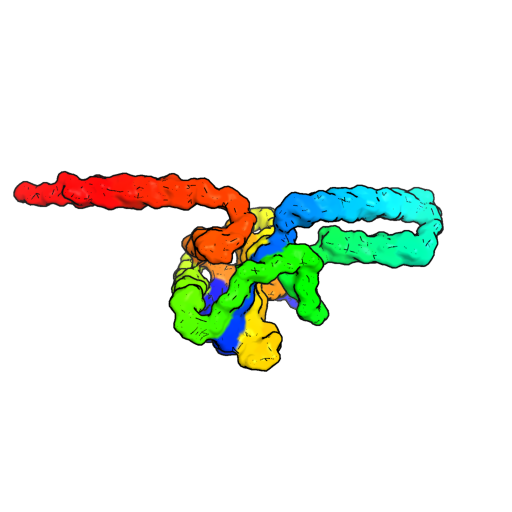98.19 108 ILE A N 1
ATOM 910 C CA . ILE A 1 108 ? -12.319 -0.726 10.098 1.00 98.19 108 ILE A CA 1
ATOM 911 C C . ILE A 1 108 ? -12.478 -1.944 9.184 1.00 98.19 108 ILE A C 1
ATOM 913 O O . ILE A 1 108 ? -13.434 -1.999 8.407 1.00 98.19 108 ILE A O 1
ATOM 917 N N . LEU A 1 109 ? -11.576 -2.922 9.285 1.00 98.12 109 LEU A N 1
ATOM 918 C CA . LEU A 1 109 ? -11.589 -4.118 8.438 1.00 98.12 109 LEU A CA 1
ATOM 919 C C . LEU A 1 109 ? -12.734 -5.082 8.783 1.00 98.12 109 LEU A C 1
ATOM 921 O O . LEU A 1 109 ? -13.179 -5.802 7.900 1.00 98.12 109 LEU A O 1
ATOM 925 N N . GLN A 1 110 ? -13.267 -5.036 10.006 1.00 97.81 110 GLN A N 1
ATOM 926 C CA . GLN A 1 110 ? -14.469 -5.763 10.434 1.00 97.81 110 GLN A CA 1
ATOM 927 C C . GLN A 1 110 ? -15.786 -5.090 10.015 1.00 97.81 110 GLN A C 1
ATOM 929 O O . GLN A 1 110 ? -16.861 -5.589 10.346 1.00 97.81 110 GLN A O 1
ATOM 934 N N . THR A 1 111 ? -15.741 -3.965 9.292 1.00 96.44 111 THR A N 1
ATOM 935 C CA . THR A 1 111 ? -16.956 -3.365 8.723 1.00 96.44 111 THR A CA 1
ATOM 936 C C . THR A 1 111 ? -17.661 -4.385 7.824 1.00 96.44 111 THR A C 1
ATOM 938 O O . THR A 1 111 ? -17.034 -4.972 6.943 1.00 96.44 111 THR A O 1
ATOM 941 N N . GLU A 1 112 ? -18.961 -4.580 8.051 1.00 94.69 112 GLU A N 1
ATOM 942 C CA . GLU A 1 112 ? -19.797 -5.508 7.284 1.00 94.69 112 GLU A CA 1
ATOM 943 C C . GLU A 1 112 ? -19.717 -5.223 5.779 1.00 94.69 112 GLU A C 1
ATOM 945 O O . GLU A 1 112 ? -19.825 -4.072 5.350 1.00 94.69 112 GLU A O 1
ATOM 950 N N . VAL A 1 113 ? -19.547 -6.280 4.980 1.00 94.62 113 VAL A N 1
ATOM 951 C CA . VAL A 1 113 ? -19.464 -6.195 3.519 1.00 94.62 113 VAL A CA 1
ATOM 952 C C . VAL A 1 113 ? -20.842 -6.453 2.920 1.00 94.62 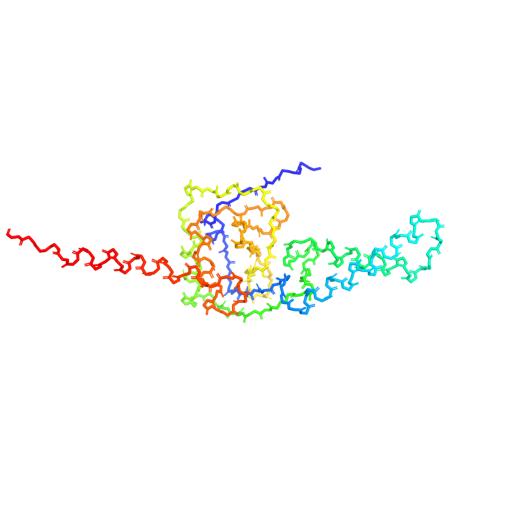113 VAL A C 1
ATOM 954 O O . VAL A 1 113 ? -21.235 -7.601 2.720 1.00 94.62 113 VAL A O 1
ATOM 957 N N . VAL A 1 114 ? -21.577 -5.378 2.629 1.00 90.69 114 VAL A N 1
ATOM 958 C CA . VAL A 1 114 ? -22.911 -5.459 2.011 1.00 90.69 114 VAL A CA 1
ATOM 959 C C . VAL A 1 114 ? -22.814 -5.238 0.506 1.00 90.69 114 VAL A C 1
ATOM 961 O O . VAL A 1 114 ? -23.360 -6.018 -0.277 1.00 90.69 114 VAL A O 1
ATOM 964 N N . GLU A 1 115 ? -22.086 -4.200 0.086 1.00 87.69 115 GLU A N 1
ATOM 965 C CA . GLU A 1 115 ? -21.883 -3.878 -1.323 1.00 87.69 115 GLU A CA 1
ATOM 966 C C . GLU A 1 115 ? -20.400 -3.673 -1.626 1.00 87.69 115 GLU A C 1
ATOM 968 O O . GLU A 1 115 ? -19.750 -2.740 -1.157 1.00 87.69 115 GLU A O 1
ATOM 973 N N . THR A 1 116 ? -19.861 -4.534 -2.485 1.00 84.12 116 THR A N 1
ATOM 974 C CA . THR A 1 116 ? -18.487 -4.396 -2.965 1.00 84.12 116 THR A CA 1
ATOM 975 C C . THR A 1 116 ? -18.452 -3.434 -4.149 1.00 84.12 116 THR A C 1
ATOM 977 O O . THR A 1 116 ? -19.134 -3.712 -5.148 1.00 84.12 116 THR A O 1
ATOM 980 N N . PRO A 1 117 ? -17.641 -2.366 -4.106 1.00 82.12 117 PRO A N 1
ATOM 981 C CA . PRO A 1 117 ? -17.464 -1.475 -5.243 1.00 82.12 117 PRO A CA 1
ATOM 982 C C . PRO A 1 117 ? -17.044 -2.233 -6.506 1.00 82.12 117 PRO A C 1
ATOM 984 O O . PRO A 1 117 ? -16.233 -3.158 -6.464 1.00 82.12 117 PRO A O 1
ATOM 987 N N . ARG A 1 118 ? -17.617 -1.855 -7.651 1.00 76.25 118 ARG A N 1
ATOM 988 C CA . ARG A 1 118 ? -17.312 -2.451 -8.962 1.00 76.25 118 ARG A CA 1
ATOM 989 C C . ARG A 1 118 ? -16.859 -1.376 -9.931 1.00 76.25 118 ARG A C 1
ATOM 991 O O . ARG A 1 118 ? -17.555 -1.046 -10.890 1.00 76.25 118 ARG A O 1
ATOM 998 N N . TRP A 1 119 ? -15.702 -0.803 -9.646 1.00 78.12 119 TRP A N 1
ATOM 999 C CA . TRP A 1 119 ? -15.081 0.149 -10.550 1.00 78.12 119 TRP A CA 1
ATOM 1000 C C . TRP A 1 119 ? -14.494 -0.584 -11.761 1.00 78.12 119 TRP A C 1
ATOM 1002 O O . TRP A 1 119 ? -14.019 -1.710 -11.659 1.00 78.12 119 TRP A O 1
ATOM 1012 N N . LEU A 1 120 ? -14.531 0.051 -12.932 1.00 75.25 120 LEU A N 1
ATOM 1013 C CA . LEU A 1 120 ? -13.901 -0.482 -14.148 1.00 75.25 120 LEU A CA 1
ATOM 1014 C C . LEU A 1 120 ? -12.427 -0.052 -14.278 1.00 75.25 120 LEU A C 1
ATOM 1016 O O . LEU A 1 120 ? -11.800 -0.322 -15.302 1.00 75.25 120 LEU A O 1
ATOM 1020 N N . CYS A 1 121 ? -11.874 0.635 -13.271 1.00 77.88 121 CYS A N 1
ATOM 1021 C CA . CYS A 1 121 ? -10.470 1.033 -13.261 1.00 77.88 121 CYS A CA 1
ATOM 1022 C C . CYS A 1 121 ? -9.564 -0.115 -12.812 1.00 77.88 121 CYS A C 1
ATOM 1024 O O . CYS A 1 121 ? -9.916 -0.923 -11.952 1.00 77.88 121 CYS A O 1
ATOM 1026 N N . LYS A 1 122 ? -8.358 -0.159 -13.387 1.00 82.81 122 LYS A N 1
ATOM 1027 C CA . LYS A 1 122 ? -7.275 -0.986 -12.857 1.00 82.81 122 LYS A CA 1
ATOM 1028 C C . LYS A 1 122 ? -6.822 -0.373 -11.521 1.00 82.81 122 LYS A C 1
ATOM 1030 O O . LYS A 1 122 ? -6.593 0.835 -11.494 1.00 82.81 122 LYS A O 1
ATOM 1035 N N . PRO A 1 123 ? -6.669 -1.158 -10.441 1.00 88.44 123 PRO A N 1
ATOM 1036 C CA . PRO A 1 123 ? -6.199 -0.619 -9.176 1.00 88.44 123 PRO A CA 1
ATOM 1037 C C . PRO A 1 123 ? -4.743 -0.154 -9.274 1.00 88.44 123 PRO A C 1
ATOM 1039 O O . PRO A 1 123 ? -3.890 -0.842 -9.839 1.00 88.44 123 PRO A O 1
ATOM 1042 N N . GLU A 1 124 ? -4.475 0.994 -8.662 1.00 89.38 124 GLU A N 1
ATOM 1043 C CA . GLU A 1 124 ? -3.140 1.520 -8.391 1.00 89.38 124 GLU A CA 1
ATOM 1044 C C . GLU A 1 124 ? -2.961 1.546 -6.877 1.00 89.38 124 GLU A C 1
ATOM 1046 O O . GLU A 1 124 ? -3.436 2.456 -6.190 1.00 89.38 124 GLU A O 1
ATOM 1051 N N . TYR A 1 125 ? -2.367 0.491 -6.329 1.00 93.19 125 TYR A N 1
ATOM 1052 C CA . TYR A 1 125 ? -2.159 0.410 -4.894 1.00 93.19 125 TYR A CA 1
ATOM 1053 C C . TYR A 1 125 ? -1.023 1.347 -4.511 1.00 93.19 125 TYR A C 1
ATOM 1055 O O . TYR A 1 125 ? 0.062 1.291 -5.074 1.00 93.19 125 TYR A O 1
ATOM 1063 N N . ARG A 1 126 ? -1.285 2.234 -3.559 1.00 94.25 126 ARG A N 1
ATOM 1064 C CA . ARG A 1 126 ? -0.308 3.244 -3.142 1.00 94.25 126 ARG A CA 1
ATOM 1065 C C . ARG A 1 126 ? -0.134 3.280 -1.632 1.00 94.25 126 ARG A C 1
ATOM 1067 O O . ARG A 1 126 ? 0.787 3.932 -1.143 1.00 94.25 126 ARG A O 1
ATOM 1074 N N . ASP A 1 127 ? -1.025 2.626 -0.896 1.00 96.56 127 ASP A N 1
ATOM 1075 C CA . ASP A 1 127 ? -0.971 2.453 0.550 1.00 96.56 127 ASP A CA 1
ATOM 1076 C C . ASP A 1 127 ? -0.928 0.962 0.861 1.00 96.56 127 ASP A C 1
ATOM 1078 O O . ASP A 1 127 ? -1.519 0.150 0.146 1.00 96.56 127 ASP A O 1
ATOM 1082 N N . ALA A 1 128 ? -0.227 0.585 1.921 1.00 98.06 128 ALA A N 1
ATOM 1083 C CA . ALA A 1 128 ? -0.179 -0.799 2.348 1.00 98.06 128 ALA A CA 1
ATOM 1084 C C . ALA A 1 128 ? 0.028 -0.940 3.856 1.00 98.06 128 ALA A C 1
ATOM 1086 O O . ALA A 1 128 ? 0.617 -0.079 4.510 1.00 98.06 128 ALA A O 1
ATOM 1087 N N . MET A 1 129 ? -0.441 -2.066 4.387 1.00 98.50 129 MET A N 1
ATOM 1088 C CA . MET A 1 129 ? -0.148 -2.544 5.736 1.00 98.50 129 MET A CA 1
ATOM 1089 C C . MET A 1 129 ? 0.568 -3.887 5.631 1.00 98.50 129 MET A C 1
ATOM 1091 O O . MET A 1 129 ? 0.106 -4.773 4.916 1.00 98.50 129 MET A O 1
ATOM 1095 N N . VAL A 1 130 ? 1.678 -4.051 6.340 1.00 98.62 130 VAL A N 1
ATOM 1096 C CA . VAL A 1 130 ? 2.412 -5.317 6.431 1.00 98.62 130 VAL A CA 1
ATOM 1097 C C . VAL A 1 130 ? 2.277 -5.841 7.848 1.00 98.62 130 VAL A C 1
ATOM 1099 O O . VAL A 1 130 ? 2.559 -5.116 8.797 1.00 98.62 130 VAL A O 1
ATOM 1102 N N . PHE A 1 131 ? 1.833 -7.084 7.979 1.00 98.44 131 PHE A N 1
ATOM 1103 C CA . PHE A 1 131 ? 1.616 -7.768 9.249 1.00 98.44 131 PHE A CA 1
ATOM 1104 C C . PHE A 1 131 ? 2.775 -8.726 9.495 1.00 98.44 131 PHE A C 1
ATOM 1106 O O . PHE A 1 131 ? 3.112 -9.515 8.608 1.00 98.44 131 PHE A O 1
ATOM 1113 N N . TYR A 1 132 ? 3.364 -8.675 10.686 1.00 98.62 132 TYR A N 1
ATOM 1114 C CA . TYR A 1 132 ? 4.553 -9.447 11.033 1.00 98.62 132 TYR A CA 1
ATOM 1115 C C . TYR A 1 132 ? 4.371 -10.256 12.309 1.00 98.62 132 TYR A C 1
ATOM 1117 O O . TYR A 1 132 ? 3.642 -9.852 13.217 1.00 98.62 132 TYR A O 1
ATOM 1125 N N . ASP A 1 133 ? 5.075 -11.381 12.380 1.00 98.12 133 ASP A N 1
ATOM 1126 C CA . ASP A 1 133 ? 5.262 -12.114 13.629 1.00 98.12 133 ASP A CA 1
ATOM 1127 C C . ASP A 1 133 ? 6.416 -11.526 14.463 1.00 98.12 133 ASP A C 1
ATOM 1129 O O . ASP A 1 133 ? 7.184 -10.670 14.014 1.00 98.12 133 ASP A O 1
ATOM 1133 N N . LYS A 1 134 ? 6.592 -12.034 15.684 1.00 96.94 134 LYS A N 1
ATOM 1134 C CA . LYS A 1 134 ? 7.646 -11.622 16.625 1.00 96.94 134 LYS A CA 1
ATOM 1135 C C . LYS A 1 134 ? 9.072 -11.823 16.114 1.00 96.94 134 LYS A C 1
ATOM 1137 O O . LYS A 1 134 ? 10.001 -11.249 16.677 1.00 96.94 134 LYS A O 1
ATOM 1142 N N . SER A 1 135 ? 9.270 -12.683 15.112 1.00 97.56 135 SER A N 1
ATOM 1143 C CA . SER A 1 135 ? 10.577 -12.926 14.494 1.00 97.56 135 SER A CA 1
ATOM 1144 C C . SER A 1 135 ? 10.876 -11.955 13.350 1.00 97.56 135 SER A C 1
ATOM 1146 O O . SER A 1 135 ? 11.980 -11.968 12.807 1.00 97.56 135 SER A O 1
ATOM 1148 N N . GLY A 1 136 ? 9.910 -11.102 13.000 1.00 96.75 136 GLY A N 1
ATOM 1149 C CA . GLY A 1 136 ? 9.991 -10.169 11.886 1.00 96.75 136 GLY A CA 1
ATOM 1150 C C . GLY A 1 136 ? 9.673 -10.801 10.536 1.00 96.75 136 GLY A C 1
ATOM 1151 O O . GLY A 1 136 ? 9.979 -10.223 9.493 1.00 96.75 136 GLY A O 1
ATOM 1152 N N . LYS A 1 137 ? 9.055 -11.985 10.524 1.00 97.62 137 LYS A N 1
ATOM 1153 C CA . LYS A 1 137 ? 8.587 -12.616 9.292 1.00 97.62 137 LYS A CA 1
ATOM 1154 C C . LYS A 1 137 ? 7.246 -12.009 8.887 1.00 97.62 137 LYS A C 1
ATOM 1156 O O . LYS A 1 137 ? 6.340 -11.884 9.707 1.00 97.62 137 LYS A O 1
ATOM 1161 N N . VAL A 1 138 ? 7.108 -11.683 7.603 1.00 97.88 138 VAL A N 1
ATOM 1162 C CA . VAL A 1 138 ? 5.837 -11.233 7.020 1.00 97.88 138 VAL A CA 1
ATOM 1163 C C . VAL A 1 138 ? 4.815 -12.371 7.078 1.00 97.88 138 VAL A C 1
ATOM 1165 O O . VAL A 1 138 ? 5.047 -13.453 6.536 1.00 97.88 138 VAL A O 1
ATOM 1168 N N . ILE A 1 139 ? 3.678 -12.104 7.715 1.00 97.56 139 ILE A N 1
ATOM 1169 C CA . ILE A 1 139 ? 2.501 -12.979 7.737 1.00 97.56 139 ILE A CA 1
ATOM 1170 C C . ILE A 1 139 ? 1.614 -12.674 6.536 1.00 97.56 139 ILE A C 1
ATOM 1172 O O . ILE A 1 139 ? 1.178 -13.583 5.834 1.00 97.56 139 ILE A O 1
ATOM 1176 N N . SER A 1 140 ? 1.341 -11.389 6.307 1.00 97.62 140 SER A N 1
ATOM 1177 C CA . SER A 1 140 ? 0.501 -10.926 5.210 1.00 97.62 140 SER A CA 1
ATOM 1178 C C . SER A 1 140 ? 0.809 -9.473 4.865 1.00 97.62 140 SER A C 1
ATOM 1180 O O . SER A 1 140 ? 1.328 -8.712 5.683 1.00 97.62 140 SER A O 1
ATOM 1182 N N . VAL A 1 141 ? 0.441 -9.077 3.654 1.00 97.94 141 VAL A N 1
ATOM 1183 C CA . VAL A 1 141 ? 0.432 -7.688 3.197 1.00 97.94 141 VAL A CA 1
ATOM 1184 C C . VAL A 1 141 ? -0.992 -7.362 2.789 1.00 97.94 141 VAL A C 1
ATOM 1186 O O . VAL A 1 141 ? -1.637 -8.176 2.146 1.00 97.94 141 VAL A O 1
ATOM 1189 N N . LEU A 1 142 ? -1.488 -6.182 3.130 1.00 98.50 142 LEU A N 1
ATOM 1190 C CA . LEU A 1 142 ? -2.732 -5.640 2.604 1.00 98.50 142 LEU A CA 1
ATOM 1191 C C . LEU A 1 142 ? -2.395 -4.403 1.782 1.00 98.50 142 LEU A C 1
ATOM 1193 O O . LEU A 1 142 ? -2.081 -3.355 2.339 1.00 98.50 142 LEU A O 1
ATOM 1197 N N . ASN A 1 143 ? -2.445 -4.534 0.463 1.00 97.75 143 ASN A N 1
ATOM 1198 C CA . ASN A 1 143 ? -2.280 -3.431 -0.476 1.00 97.75 143 ASN A CA 1
ATOM 1199 C C . ASN A 1 143 ? -3.634 -2.756 -0.667 1.00 97.75 143 ASN A C 1
ATOM 1201 O O . ASN A 1 143 ? -4.637 -3.445 -0.862 1.00 97.75 143 ASN A O 1
ATOM 1205 N N . VAL A 1 144 ? -3.666 -1.426 -0.638 1.00 96.44 144 VAL A N 1
ATOM 1206 C CA . VAL A 1 144 ? -4.891 -0.626 -0.705 1.00 96.44 144 VAL A CA 1
ATOM 1207 C C . VAL A 1 144 ? -4.791 0.403 -1.833 1.00 96.44 144 VAL A C 1
ATOM 1209 O O . VAL A 1 144 ? -3.853 1.199 -1.914 1.00 96.44 144 VAL A O 1
ATOM 1212 N N . CYS A 1 145 ? -5.780 0.371 -2.723 1.00 93.69 145 CYS A N 1
ATOM 1213 C CA . CYS A 1 145 ? -6.042 1.419 -3.695 1.00 93.69 145 CYS A CA 1
ATOM 1214 C C . CYS A 1 145 ? -7.296 2.157 -3.233 1.00 93.69 145 CYS A C 1
ATOM 1216 O O . CYS A 1 145 ? -8.407 1.644 -3.366 1.00 93.69 145 CYS A O 1
ATOM 1218 N N . LEU A 1 146 ? -7.115 3.346 -2.658 1.00 92.31 146 LEU A N 1
ATOM 1219 C CA . LEU A 1 146 ? -8.221 4.131 -2.105 1.00 92.31 146 LEU A CA 1
ATOM 1220 C C . LEU A 1 146 ? -9.104 4.731 -3.209 1.00 92.31 146 LEU A C 1
ATOM 1222 O O . LEU A 1 146 ? -10.314 4.794 -3.039 1.00 92.31 146 LEU A O 1
ATOM 1226 N N . SER A 1 147 ? -8.524 5.108 -4.353 1.00 88.12 147 SER A N 1
ATOM 1227 C CA . SER A 1 147 ? -9.254 5.744 -5.462 1.00 88.12 147 SER A CA 1
ATOM 1228 C C . SER A 1 147 ? -10.164 4.781 -6.224 1.00 88.12 147 SER A C 1
ATOM 1230 O O . SER A 1 147 ? -11.251 5.163 -6.640 1.00 88.12 147 SER A O 1
ATOM 1232 N N . CYS A 1 148 ? -9.726 3.534 -6.406 1.00 89.44 148 CYS A N 1
ATOM 1233 C CA . CYS A 1 148 ? -10.531 2.494 -7.046 1.00 89.44 148 CYS A CA 1
ATOM 1234 C C . CYS A 1 148 ? -11.239 1.595 -6.025 1.00 89.44 148 CYS A C 1
ATOM 1236 O O . CYS A 1 148 ? -11.886 0.640 -6.434 1.00 89.44 148 CYS A O 1
ATOM 1238 N N . GLU A 1 149 ? -11.095 1.857 -4.723 1.00 92.88 149 GLU A N 1
ATOM 1239 C CA . GLU A 1 149 ? -11.676 1.042 -3.653 1.00 92.88 149 GLU A CA 1
ATOM 1240 C C . GLU A 1 149 ? -11.363 -0.462 -3.820 1.00 92.88 149 GLU A C 1
ATOM 1242 O O . GLU A 1 149 ? -12.250 -1.313 -3.809 1.00 92.88 149 GLU A O 1
ATOM 1247 N N . TYR A 1 150 ? -10.076 -0.795 -3.984 1.00 93.88 150 TYR A N 1
ATOM 1248 C CA . TYR A 1 150 ? -9.588 -2.180 -4.053 1.00 93.88 150 TYR A CA 1
ATOM 1249 C C . TYR A 1 150 ? -8.621 -2.496 -2.920 1.00 93.88 150 TYR A C 1
ATOM 1251 O O . TYR A 1 150 ? -7.804 -1.662 -2.524 1.00 93.88 150 TYR A O 1
ATOM 1259 N N . MET A 1 151 ? -8.670 -3.740 -2.443 1.00 96.50 151 MET A N 1
ATOM 1260 C CA . MET A 1 151 ? -7.658 -4.302 -1.556 1.00 96.50 151 MET A CA 1
ATOM 1261 C C . MET A 1 151 ? -7.207 -5.670 -2.046 1.00 96.50 151 MET A C 1
ATOM 1263 O O . MET A 1 151 ? -7.993 -6.422 -2.615 1.00 96.50 151 MET A O 1
ATOM 1267 N N . ALA A 1 152 ? -5.945 -6.007 -1.812 1.00 95.69 152 ALA A N 1
ATOM 1268 C CA . ALA A 1 152 ? -5.402 -7.307 -2.180 1.00 95.69 152 ALA A CA 1
ATOM 1269 C C . ALA A 1 152 ? -4.154 -7.646 -1.374 1.00 95.69 152 ALA A C 1
ATOM 1271 O O . ALA A 1 152 ? -3.387 -6.755 -0.998 1.00 95.69 152 ALA A O 1
ATOM 1272 N N . THR A 1 153 ? -3.915 -8.936 -1.158 1.00 95.38 153 THR A N 1
ATOM 1273 C CA . THR A 1 153 ? -2.664 -9.393 -0.541 1.00 95.38 153 THR A CA 1
ATOM 1274 C C . THR A 1 153 ? -1.581 -9.640 -1.579 1.00 95.38 153 THR A C 1
ATOM 1276 O O . THR A 1 153 ? -0.419 -9.315 -1.351 1.00 95.38 153 THR A O 1
ATOM 1279 N N . ASP A 1 154 ? -1.978 -10.127 -2.753 1.00 90.94 154 ASP A N 1
ATOM 1280 C CA . ASP A 1 154 ? -1.124 -10.312 -3.921 1.00 90.94 154 ASP A CA 1
ATOM 1281 C C . ASP A 1 154 ? -1.965 -10.320 -5.214 1.00 90.94 154 ASP A C 1
ATOM 1283 O O . ASP A 1 154 ? -3.147 -9.964 -5.224 1.00 90.94 154 ASP A O 1
ATOM 1287 N N . ARG A 1 155 ? -1.353 -10.731 -6.332 1.00 85.56 155 ARG A N 1
ATOM 1288 C CA . ARG A 1 155 ? -1.990 -10.788 -7.657 1.00 85.56 155 ARG A CA 1
ATOM 1289 C C . ARG A 1 155 ? -3.269 -11.626 -7.707 1.00 85.56 155 ARG A C 1
ATOM 1291 O O . ARG A 1 155 ? -4.157 -11.322 -8.502 1.00 85.56 155 ARG A O 1
ATOM 1298 N N . PHE A 1 156 ? -3.335 -12.704 -6.939 1.00 88.38 156 PHE A N 1
ATOM 1299 C CA . PHE A 1 156 ? -4.388 -13.709 -7.035 1.00 88.38 156 PHE A CA 1
ATOM 1300 C C . PHE A 1 156 ? -5.352 -13.681 -5.853 1.00 88.38 156 PHE A C 1
ATOM 1302 O O . PHE A 1 156 ? -6.382 -14.343 -5.924 1.00 88.38 156 PHE A O 1
ATOM 1309 N N . HIS A 1 157 ? -5.071 -12.890 -4.819 1.00 93.44 157 HIS A N 1
ATOM 1310 C CA . HIS A 1 157 ? -5.880 -12.813 -3.608 1.00 93.44 157 HIS A CA 1
ATOM 1311 C C . HIS A 1 157 ? -6.394 -11.388 -3.385 1.00 93.44 157 HIS A C 1
ATOM 1313 O O . HIS A 1 157 ? -5.664 -10.491 -2.956 1.00 93.44 157 HIS A O 1
ATOM 1319 N N . GLN A 1 158 ? -7.674 -11.184 -3.685 1.00 94.06 158 GLN A N 1
ATOM 1320 C CA . GLN A 1 158 ? -8.375 -9.918 -3.495 1.00 94.06 158 GLN A CA 1
ATOM 1321 C C . GLN A 1 158 ? -9.116 -9.918 -2.158 1.00 94.06 158 GLN A C 1
ATOM 1323 O O . GLN A 1 158 ? -9.767 -10.900 -1.790 1.00 94.06 158 GLN A O 1
ATOM 1328 N N . ILE A 1 159 ? -9.052 -8.786 -1.464 1.00 96.81 159 ILE A N 1
ATOM 1329 C CA . ILE A 1 159 ? -9.794 -8.543 -0.232 1.00 96.81 159 ILE A CA 1
ATOM 1330 C C . ILE A 1 159 ? -10.950 -7.600 -0.552 1.00 96.81 159 ILE A C 1
ATOM 1332 O O . ILE A 1 159 ? -10.750 -6.511 -1.093 1.00 96.81 159 ILE A O 1
ATOM 1336 N N . ARG A 1 160 ? -12.172 -8.026 -0.247 1.00 95.94 160 ARG A N 1
ATOM 1337 C CA . ARG A 1 160 ? -13.382 -7.247 -0.505 1.00 95.94 160 ARG A CA 1
ATOM 1338 C C . ARG A 1 160 ? -13.735 -6.444 0.741 1.00 95.94 160 ARG A C 1
ATOM 1340 O O . ARG A 1 160 ? -13.856 -7.004 1.825 1.00 95.94 160 ARG A O 1
ATOM 1347 N N . GLY A 1 161 ? -13.891 -5.137 0.578 1.00 95.56 161 GLY A N 1
ATOM 1348 C CA . GLY A 1 161 ? -14.464 -4.254 1.589 1.00 95.56 161 GLY A CA 1
ATOM 1349 C C . GLY A 1 161 ? -15.761 -3.628 1.090 1.00 95.56 161 GLY A C 1
ATOM 1350 O O . GLY A 1 161 ? -16.024 -3.597 -0.114 1.00 95.56 161 GLY A O 1
ATOM 1351 N N . ASP A 1 162 ? -16.551 -3.103 2.019 1.00 94.00 162 ASP A N 1
ATOM 1352 C CA . ASP A 1 162 ? -17.640 -2.184 1.694 1.00 94.00 162 ASP A CA 1
ATOM 1353 C C . ASP A 1 162 ? -17.073 -0.790 1.382 1.00 94.00 162 ASP A C 1
ATOM 1355 O O . ASP A 1 162 ? -15.977 -0.451 1.841 1.00 94.00 162 ASP A O 1
ATOM 1359 N N . ARG A 1 163 ? -17.822 0.070 0.679 1.00 91.88 163 ARG A N 1
ATOM 1360 C CA . ARG A 1 163 ? -17.455 1.494 0.497 1.00 91.88 163 ARG A CA 1
ATOM 1361 C C . ARG A 1 163 ? -17.066 2.161 1.811 1.00 91.88 163 ARG A C 1
ATOM 1363 O O . ARG A 1 163 ? -16.092 2.913 1.882 1.00 91.88 163 ARG A O 1
ATOM 1370 N N . ARG A 1 164 ? -17.794 1.848 2.887 1.00 93.81 164 ARG A N 1
ATOM 1371 C CA . ARG A 1 164 ? -17.493 2.379 4.218 1.00 93.81 164 ARG A CA 1
ATOM 1372 C C . ARG A 1 164 ? -16.112 1.951 4.721 1.00 93.81 164 ARG A C 1
ATOM 1374 O O . ARG A 1 164 ? -15.439 2.762 5.355 1.00 93.81 164 ARG A O 1
ATOM 1381 N N . THR A 1 165 ? -15.672 0.727 4.430 1.00 96.50 165 THR A N 1
ATOM 1382 C CA . THR A 1 165 ? -14.324 0.248 4.768 1.00 96.50 165 THR A CA 1
ATOM 1383 C C . THR A 1 165 ? -13.268 1.145 4.127 1.00 96.50 165 THR A C 1
ATOM 1385 O O . THR A 1 165 ? -12.390 1.649 4.825 1.00 96.50 165 THR A O 1
ATOM 1388 N N . TYR A 1 166 ? -13.379 1.416 2.823 1.00 95.12 166 TYR A N 1
ATOM 1389 C CA . TYR A 1 166 ? -12.420 2.253 2.090 1.00 95.12 166 TYR A CA 1
ATOM 1390 C C . TYR A 1 166 ? -12.414 3.700 2.567 1.00 95.12 166 TYR A C 1
ATOM 1392 O O . TYR A 1 166 ? -11.347 4.281 2.760 1.00 95.12 166 TYR A O 1
ATOM 1400 N N . TYR A 1 167 ? -13.591 4.262 2.839 1.00 93.00 167 TYR A N 1
ATOM 1401 C CA . TYR A 1 167 ? -13.711 5.589 3.433 1.00 93.00 167 TYR A CA 1
ATOM 1402 C C . TYR A 1 167 ? -12.966 5.694 4.772 1.00 93.00 167 TYR A C 1
ATOM 1404 O O . TYR A 1 167 ? -12.194 6.630 5.001 1.00 93.00 167 TYR A O 1
ATOM 1412 N N . LEU A 1 168 ? -13.175 4.720 5.661 1.00 95.69 168 LEU A N 1
ATOM 1413 C CA . LEU A 1 168 ? -12.526 4.699 6.967 1.00 95.69 168 LEU A CA 1
ATOM 1414 C C . LEU A 1 168 ? -11.017 4.452 6.854 1.00 95.69 168 LEU A C 1
ATOM 1416 O O . LEU A 1 168 ? -10.254 5.087 7.581 1.00 95.69 168 LEU A O 1
ATOM 1420 N N . LEU A 1 169 ? -10.578 3.596 5.925 1.00 97.25 169 LEU A N 1
ATOM 1421 C CA . LEU A 1 169 ? -9.160 3.405 5.612 1.00 97.25 169 LEU A CA 1
ATOM 1422 C C . LEU A 1 169 ? -8.518 4.698 5.105 1.00 97.25 169 LEU A C 1
ATOM 1424 O O . LEU A 1 169 ? -7.424 5.039 5.543 1.00 97.25 169 LEU A O 1
ATOM 1428 N N . LYS A 1 170 ? -9.205 5.454 4.239 1.00 95.25 170 LYS A N 1
ATOM 1429 C CA . LYS A 1 170 ? -8.715 6.744 3.737 1.00 95.25 170 LYS A CA 1
ATOM 1430 C C . LYS A 1 170 ? -8.467 7.722 4.889 1.00 95.25 170 LYS A C 1
ATOM 1432 O O . LYS A 1 170 ? -7.380 8.290 4.972 1.00 95.25 170 LYS A O 1
ATOM 1437 N N . LYS A 1 171 ? -9.433 7.865 5.811 1.00 94.38 171 LYS A N 1
ATOM 1438 C CA . LYS A 1 171 ? -9.262 8.677 7.034 1.00 94.38 171 LYS A CA 1
ATOM 1439 C C . LYS A 1 171 ? -8.085 8.200 7.865 1.00 94.38 171 LYS A C 1
ATOM 1441 O O . LYS A 1 171 ? -7.230 8.996 8.230 1.00 94.38 171 LYS A O 1
ATOM 1446 N N . PHE A 1 172 ? -8.049 6.900 8.135 1.00 96.56 172 PHE A N 1
ATOM 1447 C CA . PHE A 1 172 ? -7.006 6.281 8.933 1.00 96.56 172 PHE A CA 1
ATOM 1448 C C . PHE A 1 172 ? -5.611 6.592 8.381 1.00 96.56 172 PHE A C 1
ATOM 1450 O O . PHE A 1 172 ? -4.777 7.101 9.121 1.00 96.56 172 PHE A O 1
ATOM 1457 N N . PHE A 1 173 ? -5.377 6.363 7.086 1.00 96.88 173 PHE A N 1
ATOM 1458 C CA . PHE A 1 173 ? -4.081 6.613 6.458 1.00 96.88 173 PHE A CA 1
ATOM 1459 C C . PHE A 1 173 ? -3.662 8.087 6.536 1.00 96.88 173 PHE A C 1
ATOM 1461 O O . PHE A 1 173 ? -2.507 8.368 6.851 1.00 96.88 173 PHE A O 1
ATOM 1468 N N . ILE A 1 174 ? -4.589 9.027 6.325 1.00 94.50 174 ILE A N 1
ATOM 1469 C CA . ILE A 1 174 ? -4.314 10.467 6.471 1.00 94.50 174 ILE A CA 1
ATOM 1470 C C . ILE A 1 174 ? -3.930 10.814 7.907 1.00 94.50 174 ILE A C 1
ATOM 1472 O O . ILE A 1 174 ? -2.933 11.496 8.125 1.00 94.50 174 ILE A O 1
ATOM 1476 N N . GLU A 1 175 ? -4.697 10.335 8.887 1.00 94.88 175 GLU A N 1
ATOM 1477 C CA . GLU A 1 175 ? -4.447 10.615 10.304 1.00 94.88 175 GLU A CA 1
ATOM 1478 C C . GLU A 1 175 ? -3.061 10.141 10.755 1.00 94.88 175 GLU A C 1
ATOM 1480 O O . GLU A 1 175 ? -2.417 10.810 11.560 1.00 94.88 175 GLU A O 1
ATOM 1485 N N . ILE A 1 176 ? -2.584 9.014 10.219 1.00 95.62 176 ILE A N 1
ATOM 1486 C CA . ILE A 1 176 ? -1.251 8.488 10.530 1.00 95.62 176 ILE A CA 1
ATOM 1487 C C . ILE A 1 176 ? -0.150 9.061 9.614 1.00 95.62 176 ILE A C 1
ATOM 1489 O O . ILE A 1 176 ? 0.999 8.638 9.696 1.00 95.62 176 ILE A O 1
ATOM 1493 N N . GLY A 1 177 ? -0.457 10.035 8.752 1.00 94.81 177 GLY A N 1
ATOM 1494 C CA . GLY A 1 177 ? 0.540 10.794 7.989 1.00 94.81 177 GLY A CA 1
ATOM 1495 C C . GLY A 1 177 ? 0.886 10.246 6.603 1.00 94.81 177 GLY A C 1
ATOM 1496 O O . GLY A 1 177 ? 1.940 10.584 6.063 1.00 94.81 177 GLY A O 1
ATOM 1497 N N . HIS A 1 178 ? 0.037 9.409 6.002 1.00 94.62 178 HIS A N 1
ATOM 1498 C CA . HIS A 1 178 ? 0.181 9.063 4.587 1.00 94.62 178 HIS A CA 1
ATOM 1499 C C . HIS A 1 178 ? -0.213 10.248 3.696 1.00 94.62 178 HIS A C 1
ATOM 1501 O O . HIS A 1 178 ? -1.188 10.953 3.952 1.00 94.62 178 HIS A O 1
ATOM 1507 N N . GLU A 1 179 ? 0.506 10.415 2.588 1.00 89.06 179 GLU A N 1
ATOM 1508 C CA . GLU A 1 179 ? 0.269 11.449 1.571 1.00 89.06 179 GLU A CA 1
ATOM 1509 C C . GLU A 1 179 ? -0.901 11.064 0.644 1.00 89.06 179 GLU A C 1
ATOM 1511 O O . GLU A 1 179 ? -0.732 10.896 -0.564 1.00 89.06 179 GLU A O 1
ATOM 1516 N N . VAL A 1 180 ? -2.085 10.817 1.212 1.00 87.56 180 VAL A N 1
ATOM 1517 C CA . VAL A 1 180 ? -3.293 10.440 0.462 1.00 87.56 180 VAL A CA 1
ATOM 1518 C C . VAL A 1 180 ? -3.808 11.617 -0.363 1.00 87.56 180 VAL A C 1
ATOM 1520 O O . VAL A 1 180 ? -4.014 12.711 0.156 1.00 87.56 180 VAL A O 1
ATOM 1523 N N . GLU A 1 181 ? -4.042 11.373 -1.652 1.00 70.94 181 GLU A N 1
ATOM 1524 C CA . GLU A 1 181 ? -4.600 12.361 -2.574 1.00 70.94 181 GLU A CA 1
ATOM 1525 C C . GLU A 1 181 ? -6.056 12.706 -2.191 1.00 70.94 181 GLU A C 1
ATOM 1527 O O . GLU A 1 181 ? -6.856 11.838 -1.819 1.00 70.94 181 GLU A O 1
ATOM 1532 N N . ASP A 1 182 ? -6.398 13.993 -2.292 1.00 65.44 182 ASP A N 1
ATOM 1533 C CA . ASP A 1 182 ? -7.723 14.556 -1.998 1.00 65.44 182 ASP A CA 1
ATOM 1534 C C . ASP A 1 182 ? -8.203 14.383 -0.532 1.00 65.44 182 ASP A C 1
ATOM 1536 O O . ASP A 1 182 ? -9.082 13.560 -0.238 1.00 65.44 182 ASP A O 1
ATOM 1540 N N . PRO A 1 183 ? -7.634 15.151 0.419 1.00 60.72 183 PRO A N 1
ATOM 1541 C CA . PRO A 1 183 ? -8.080 15.179 1.813 1.00 60.72 183 PRO A CA 1
ATOM 1542 C C . PRO A 1 183 ? -9.347 16.030 2.033 1.00 60.72 183 PRO A C 1
ATOM 1544 O O . PRO A 1 183 ? -9.903 16.025 3.129 1.00 60.72 183 PRO A O 1
ATOM 1547 N N . GLU A 1 184 ? -9.828 16.780 1.036 1.00 55.91 184 GLU A N 1
ATOM 1548 C CA . GLU A 1 184 ? -10.912 17.757 1.234 1.00 55.91 184 GLU A CA 1
ATOM 1549 C C . GLU A 1 184 ? -12.309 17.121 1.301 1.00 55.91 184 GLU A C 1
ATOM 1551 O O . GLU A 1 184 ? -13.216 17.684 1.923 1.00 55.91 184 GLU A O 1
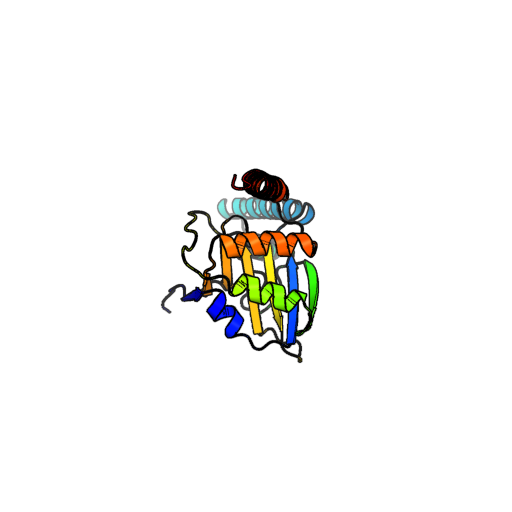ATOM 1556 N N . TYR A 1 185 ? -12.478 15.902 0.775 1.00 53.66 185 TYR A N 1
ATOM 1557 C CA . TYR A 1 185 ? -13.741 15.149 0.839 1.00 53.66 185 TYR A CA 1
ATOM 1558 C C . TYR A 1 185 ? -14.267 14.906 2.268 1.00 53.66 185 TYR A C 1
ATOM 1560 O O . TYR A 1 185 ? -15.450 14.625 2.458 1.00 53.66 185 TYR A O 1
ATOM 1568 N N . PHE A 1 186 ? -13.424 15.049 3.293 1.00 54.19 186 PHE A N 1
ATOM 1569 C CA . PHE A 1 186 ? -13.817 14.836 4.686 1.00 54.19 186 PHE A CA 1
ATOM 1570 C C . PHE A 1 186 ? -14.574 16.007 5.308 1.00 54.19 186 PHE A C 1
ATOM 1572 O O . PHE A 1 186 ? -15.406 15.788 6.191 1.00 54.19 186 PHE A O 1
ATOM 1579 N N . ILE A 1 187 ? -14.342 17.229 4.823 1.00 54.84 187 ILE A N 1
ATOM 1580 C CA . ILE A 1 187 ? -14.967 18.431 5.382 1.00 54.84 187 ILE A CA 1
ATOM 1581 C C . ILE A 1 187 ? -16.462 18.458 5.035 1.00 54.84 187 ILE A C 1
ATOM 1583 O O . ILE A 1 187 ? -17.293 18.758 5.891 1.00 54.84 187 ILE A O 1
ATOM 1587 N N . LEU A 1 188 ? -16.834 18.087 3.808 1.00 55.06 188 LEU A N 1
ATOM 1588 C CA . LEU A 1 188 ? -18.222 18.172 3.342 1.00 55.06 188 LEU A CA 1
ATOM 1589 C C . LEU A 1 188 ? -19.158 17.203 4.081 1.00 55.06 188 LEU A C 1
ATOM 1591 O O . LEU A 1 188 ? -20.236 17.608 4.516 1.00 55.06 188 LEU A O 1
ATOM 1595 N N . GLU A 1 189 ? -18.738 15.958 4.313 1.00 59.38 189 GLU A N 1
ATOM 1596 C CA . GLU A 1 189 ? -19.555 14.983 5.047 1.00 59.38 189 GLU A CA 1
ATOM 1597 C C . GLU A 1 189 ? -19.642 15.269 6.552 1.00 59.38 189 GLU A C 1
ATOM 1599 O O . GLU A 1 189 ? -20.699 15.066 7.160 1.00 59.38 189 GLU A O 1
ATOM 1604 N N . GLU A 1 190 ? -18.568 15.759 7.184 1.00 62.91 190 GLU A N 1
ATOM 1605 C CA . GLU A 1 190 ? -18.644 16.223 8.574 1.00 62.91 190 GLU A CA 1
ATOM 1606 C C . GLU A 1 190 ? -19.577 17.424 8.698 1.00 62.91 190 GLU A C 1
ATOM 1608 O O . GLU A 1 190 ? -20.437 17.439 9.583 1.00 62.91 190 GLU A O 1
ATOM 1613 N N . MET A 1 191 ? -19.509 18.371 7.760 1.00 57.75 191 MET A N 1
ATOM 1614 C CA . MET A 1 191 ? -20.446 19.491 7.692 1.00 57.75 191 MET A CA 1
ATOM 1615 C C . MET A 1 191 ? -21.895 19.022 7.496 1.00 57.75 191 MET A C 1
ATOM 1617 O O . MET A 1 191 ? -22.805 19.584 8.110 1.00 57.75 191 MET A O 1
ATOM 1621 N N . GLU A 1 192 ? -22.150 17.983 6.700 1.00 64.75 192 GLU A N 1
ATOM 1622 C CA . GLU A 1 192 ? -23.490 17.405 6.536 1.00 64.75 192 GLU A CA 1
ATOM 1623 C C . GLU A 1 192 ? -23.988 16.656 7.782 1.00 64.75 192 GLU A C 1
ATOM 1625 O O . GLU A 1 192 ? -25.152 16.816 8.174 1.00 64.75 192 GLU A O 1
ATOM 1630 N N . ARG A 1 193 ? -23.126 15.888 8.464 1.00 65.44 193 ARG A N 1
ATOM 1631 C CA . ARG A 1 193 ? -23.466 15.252 9.753 1.00 65.44 193 ARG A CA 1
ATOM 1632 C C . ARG A 1 193 ? -23.737 16.300 10.832 1.00 65.44 193 ARG A C 1
ATOM 1634 O O . ARG A 1 193 ? -24.709 16.162 11.580 1.00 65.44 193 ARG A O 1
ATOM 1641 N N . MET A 1 194 ? -22.949 17.374 10.878 1.00 62.34 194 MET A N 1
ATOM 1642 C CA . MET A 1 194 ? -23.179 18.510 11.772 1.00 62.34 194 MET A CA 1
ATOM 1643 C C . MET A 1 194 ? -24.521 19.185 11.471 1.00 62.34 194 MET A C 1
ATOM 1645 O O . MET A 1 194 ? -25.322 19.351 12.394 1.00 62.34 194 MET A O 1
ATOM 1649 N N . LYS A 1 195 ? -24.836 19.460 10.196 1.00 65.38 195 LYS A N 1
ATOM 1650 C CA . LYS A 1 195 ? -26.139 20.008 9.767 1.00 65.38 195 LYS A CA 1
ATOM 1651 C C . LYS A 1 195 ? -27.320 19.125 10.193 1.00 65.38 195 LYS A C 1
ATOM 1653 O O . LYS A 1 195 ? -28.302 19.649 10.724 1.00 65.38 195 LYS A O 1
ATOM 1658 N N . LYS A 1 196 ? -27.221 17.798 10.038 1.00 66.50 196 LYS A N 1
ATOM 1659 C CA . LYS A 1 196 ? -28.255 16.845 10.497 1.00 66.50 196 LYS A CA 1
ATOM 1660 C C . LYS A 1 196 ? -28.412 16.842 12.024 1.00 66.50 196 LYS A C 1
ATOM 1662 O O . LYS A 1 196 ? -29.538 16.863 12.518 1.00 66.50 196 LYS A O 1
ATOM 1667 N N . SER A 1 197 ? -27.311 16.893 12.779 1.00 64.56 197 SER A N 1
ATOM 1668 C CA . SER A 1 197 ? -27.353 16.944 14.251 1.00 64.56 197 SER A CA 1
ATOM 1669 C C . SER A 1 197 ? -27.956 18.247 14.800 1.00 64.56 197 SER A C 1
ATOM 1671 O O . SER A 1 197 ? -28.606 18.237 15.846 1.00 64.56 197 SER A O 1
ATOM 1673 N N . MET A 1 198 ? -27.785 19.362 14.081 1.00 60.62 198 MET A N 1
ATOM 1674 C CA . MET A 1 198 ? -28.378 20.655 14.432 1.00 60.62 198 MET A CA 1
ATOM 1675 C C . MET A 1 198 ? -29.885 20.685 14.157 1.00 60.62 198 MET A C 1
ATOM 1677 O O . MET A 1 198 ? -30.629 21.277 14.933 1.00 60.62 198 MET A O 1
ATOM 1681 N N . HIS A 1 199 ? -30.355 19.999 13.109 1.00 58.69 199 HIS A N 1
ATOM 1682 C CA . HIS A 1 199 ? -31.788 19.873 12.824 1.00 58.69 199 HIS A CA 1
ATOM 1683 C C . HIS A 1 199 ? -32.534 18.997 13.846 1.00 58.69 199 HIS A C 1
ATOM 1685 O O . HIS A 1 199 ? -33.649 19.343 14.225 1.00 58.69 199 HIS A O 1
ATOM 1691 N N . MET A 1 200 ? -31.924 17.925 14.372 1.00 53.78 200 MET A N 1
ATOM 1692 C CA . MET A 1 200 ? -32.572 17.072 15.390 1.00 53.78 200 MET A CA 1
ATOM 1693 C C . MET A 1 200 ? -32.691 17.726 16.779 1.00 53.78 200 MET A C 1
ATOM 1695 O O . MET A 1 200 ? -33.527 17.314 17.577 1.00 53.78 200 MET A O 1
ATOM 1699 N N . LYS A 1 201 ? -31.890 18.757 17.089 1.00 54.06 201 LYS A N 1
ATOM 1700 C CA . LYS A 1 201 ? -31.965 19.479 18.377 1.00 54.06 201 LYS A CA 1
ATOM 1701 C C . LYS A 1 201 ? -33.079 20.535 18.436 1.00 54.06 201 LYS A C 1
ATOM 1703 O O . LYS A 1 201 ? -33.369 21.029 19.523 1.00 54.06 201 LYS A O 1
ATOM 1708 N N . ASN A 1 202 ? -33.717 20.853 17.305 1.00 52.56 202 ASN A N 1
ATOM 1709 C CA . ASN A 1 202 ? -34.747 21.896 17.207 1.00 52.56 202 ASN A CA 1
ATOM 1710 C C . ASN A 1 202 ? -36.191 21.374 17.265 1.00 52.56 202 ASN A C 1
ATOM 1712 O O . ASN A 1 202 ? -37.124 22.172 17.284 1.00 52.56 202 ASN A O 1
ATOM 1716 N N . THR A 1 203 ? -36.402 20.062 17.356 1.00 53.31 203 THR A N 1
ATOM 1717 C CA . THR A 1 203 ? -37.720 19.468 17.617 1.00 53.31 203 THR A CA 1
ATOM 1718 C C . THR A 1 203 ? -37.811 19.044 19.080 1.00 53.31 203 THR A C 1
ATOM 1720 O O . THR A 1 203 ? -37.592 17.880 19.413 1.00 53.31 203 THR A O 1
ATOM 1723 N N . LYS A 1 204 ? -38.107 19.992 19.977 1.00 41.22 204 LYS A N 1
ATOM 1724 C CA . LYS A 1 204 ? -38.659 19.649 21.297 1.00 41.22 204 LYS A CA 1
ATOM 1725 C C . LYS A 1 204 ? -40.169 19.425 21.138 1.00 41.22 204 LYS A C 1
ATOM 1727 O O . LYS A 1 204 ? -40.802 20.249 20.479 1.00 41.22 204 LYS A O 1
ATOM 1732 N N . PRO A 1 205 ? -40.743 18.348 21.696 1.00 47.56 205 PRO A N 1
ATOM 1733 C CA . PRO A 1 205 ? -42.183 18.143 21.654 1.00 47.56 205 PRO A CA 1
ATOM 1734 C C . PRO A 1 205 ? -42.873 19.176 22.557 1.00 47.56 205 PRO A C 1
ATOM 1736 O O . PRO A 1 205 ? -42.375 19.474 23.646 1.00 47.56 205 PRO A O 1
ATOM 1739 N N . VAL A 1 206 ? -43.971 19.737 22.048 1.00 49.44 206 VAL A N 1
ATOM 1740 C CA . VAL A 1 206 ? -44.938 20.565 22.789 1.00 49.44 206 VAL A CA 1
ATOM 1741 C C . VAL A 1 206 ? -45.828 19.657 23.624 1.00 49.44 206 VAL A C 1
ATOM 1743 O O . VAL A 1 206 ? -46.224 18.599 23.083 1.00 49.44 206 VAL A O 1
#

Secondary structure (DSSP, 8-state):
---PPEEEEHHHHHHT---SEEEEEE-S-SHHHHHHHHHHHHHHHHHHHHHHTT----HHHHHHHHHHHHHHS--SSSB-TTSPBPTT-EEEEEEETTSHHHHHHHHHHTS--S-----SSPP---EEEEEE-TTS-EEEEEEEETTTTEEESSSSEEEE--HHHHHHHHHHHHHTT---S--THHHHHHHHHHHHHHHHTT----